Protein AF-K1X5S0-F1 (afdb_monomer_lite)

Radius of gyration: 28.32 Å; chains: 1; bounding box: 62×40×97 Å

Organism: NCBI:txid1234023

Secondary structure (DSSP, 8-state):
-----PPPHHHHHHHHHHHHHHHHHHHHHHHHHHHHHHHHHHHHHHHHHHHHHHHHHHHHHTTEEE-HHHHHTTSTTHHHHTTTEESEEEEEETTEEEEEEEES-TT-TT--EETTTEESS-EEEEEETTEEEE-S-TTT-EEEEEEEEEE----HHHHHHTTTTS-SS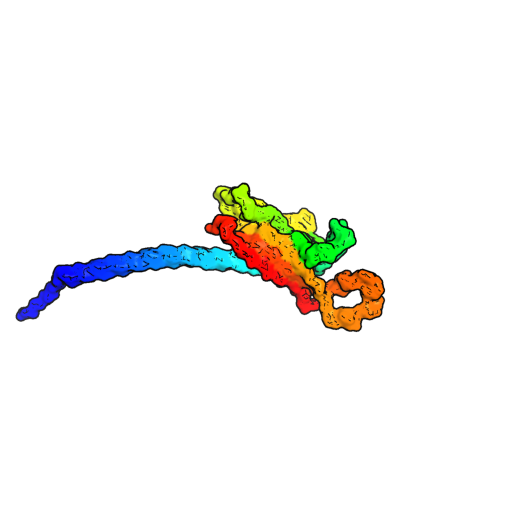-TTTT-S--EEEEEEEEE-TTS-TT-EEEEEEEE----

pLDDT: mean 76.46, std 15.84, range [42.94, 95.81]

Sequence (207 aa):
MKTKKGFTLLELLIVMAILGILFVLLLRTYNWIATMVFRVQQEKEVSQEILQISQLIQNYSDRNTIDYPKYFEQSSGGLVDTQWITEVLYLSGQDGQISFFSSGNCEDPALEYTLTGAWSGCSLYMITNDRTIELINPKKIAISDVLFKIIPFASQQQYLTSDTLCATGDYLHCINSPGFRMIFKAYSPNYWTQWATHVSIPFQQFF

InterPro domains:
  IPR012902 Prokaryotic N-terminal methylation site [PF07963] (1-26)
  IPR012902 Prokaryotic N-terminal methylation site [PS00409] (5-25)
  IPR012902 Prokaryotic N-terminal methylation site [TIGR02532] (4-27)
  IPR045584 Pilin-like [SSF54523] (7-122)

Structure (mmCIF, N/CA/C/O backbone):
data_AF-K1X5S0-F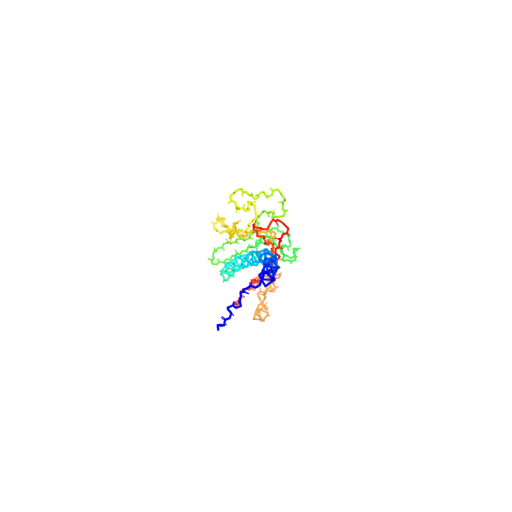1
#
_entry.id   AF-K1X5S0-F1
#
loop_
_atom_site.group_PDB
_atom_site.id
_atom_site.type_symbol
_atom_site.label_atom_id
_atom_site.label_alt_id
_atom_site.label_comp_id
_atom_site.label_asym_id
_atom_site.label_entity_id
_atom_site.label_seq_id
_atom_site.pdbx_PDB_ins_code
_atom_site.Cartn_x
_atom_site.Cartn_y
_atom_site.Cartn_z
_atom_site.occupancy
_atom_site.B_iso_or_equiv
_atom_site.auth_seq_id
_atom_site.auth_comp_id
_atom_site.auth_asym_id
_atom_site.auth_atom_id
_atom_site.pdbx_PDB_model_num
ATOM 1 N N . MET A 1 1 ? -29.074 -23.990 74.038 1.00 43.84 1 MET A N 1
ATOM 2 C CA . MET A 1 1 ? -29.659 -23.492 72.771 1.00 43.84 1 MET A CA 1
ATOM 3 C C . MET A 1 1 ? -28.679 -22.501 72.153 1.00 43.84 1 MET A C 1
ATOM 5 O O . MET A 1 1 ? -28.474 -21.443 72.730 1.00 43.84 1 MET A O 1
ATOM 9 N N . LYS A 1 2 ? -27.987 -22.857 71.060 1.00 50.09 2 LYS A N 1
ATOM 10 C CA . LYS A 1 2 ? -27.109 -21.914 70.342 1.00 50.09 2 LYS A CA 1
ATOM 11 C C . LYS A 1 2 ? -28.003 -20.944 69.568 1.00 50.09 2 LYS A C 1
ATOM 13 O O . LYS A 1 2 ? -28.713 -21.371 68.661 1.00 50.09 2 LYS A O 1
ATOM 18 N N . THR A 1 3 ? -28.000 -19.671 69.943 1.00 56.09 3 THR A N 1
ATOM 19 C CA . THR A 1 3 ? -28.650 -18.608 69.176 1.00 56.09 3 THR A CA 1
ATOM 20 C C . THR A 1 3 ? -28.010 -18.560 67.791 1.00 56.09 3 THR A C 1
ATOM 22 O O . THR A 1 3 ? -26.809 -18.324 67.657 1.00 56.09 3 THR A O 1
ATOM 25 N N . LYS A 1 4 ? -28.793 -18.846 66.742 1.00 62.12 4 LYS A N 1
ATOM 26 C CA . LYS A 1 4 ? -28.376 -18.562 65.365 1.00 62.12 4 LYS A CA 1
ATOM 27 C C . LYS A 1 4 ? -28.164 -17.052 65.300 1.00 62.12 4 LYS A C 1
ATOM 29 O O . LYS A 1 4 ? -29.127 -16.306 65.448 1.00 62.12 4 LYS A O 1
ATOM 34 N N . LYS A 1 5 ? -26.909 -16.608 65.175 1.00 65.62 5 LYS A N 1
ATOM 35 C CA . LYS A 1 5 ? -26.582 -15.195 64.960 1.00 65.62 5 LYS A CA 1
ATOM 36 C C . LYS A 1 5 ? -27.278 -14.773 63.666 1.00 65.62 5 LYS A C 1
ATOM 38 O O . LYS A 1 5 ? -26.892 -15.221 62.592 1.00 65.62 5 LYS A O 1
ATOM 43 N N . GLY A 1 6 ? -28.370 -14.025 63.797 1.00 68.56 6 GLY A N 1
ATOM 44 C CA . GLY A 1 6 ? -29.076 -13.444 62.663 1.00 68.56 6 GLY A CA 1
ATOM 45 C C . GLY A 1 6 ? -28.201 -12.379 62.017 1.00 68.56 6 GLY A C 1
ATOM 46 O O . GLY A 1 6 ? -27.502 -11.653 62.725 1.00 68.56 6 GLY A O 1
ATOM 47 N N . PHE A 1 7 ? -28.229 -12.322 60.688 1.00 69.31 7 PHE A N 1
ATOM 48 C CA . PHE A 1 7 ? -27.542 -11.303 59.899 1.00 69.31 7 PHE A CA 1
ATOM 49 C C . PHE A 1 7 ? -27.916 -9.911 60.417 1.00 69.31 7 PHE A C 1
ATOM 51 O O . PHE A 1 7 ? -29.101 -9.614 60.594 1.00 69.31 7 PHE A O 1
ATOM 58 N N . THR A 1 8 ? -26.921 -9.067 60.690 1.00 86.25 8 THR A N 1
ATOM 59 C CA . THR A 1 8 ? -27.196 -7.710 61.179 1.00 86.25 8 THR A CA 1
ATOM 60 C C . THR A 1 8 ? -27.512 -6.780 60.011 1.00 86.25 8 THR A C 1
ATOM 62 O O . THR A 1 8 ? -26.923 -6.882 58.938 1.00 86.25 8 THR A O 1
ATOM 65 N N . LEU A 1 9 ? -28.444 -5.844 60.211 1.00 84.06 9 LEU A N 1
ATOM 66 C CA . LEU A 1 9 ? -28.842 -4.871 59.184 1.00 84.06 9 LEU A CA 1
ATOM 67 C C . LEU A 1 9 ? -27.648 -4.033 58.688 1.00 84.06 9 LEU A C 1
ATOM 69 O O . LEU A 1 9 ? -27.567 -3.699 57.510 1.00 84.06 9 LEU A O 1
ATOM 73 N N . LEU A 1 10 ? -26.687 -3.767 59.578 1.00 89.62 10 LEU A N 1
ATOM 74 C CA . LEU A 1 10 ? -25.423 -3.102 59.261 1.00 89.62 10 LEU A CA 1
ATOM 75 C C . LEU A 1 10 ? -24.584 -3.889 58.241 1.00 89.62 10 LEU A C 1
ATOM 77 O O . LEU A 1 10 ? -24.037 -3.309 57.310 1.00 89.62 10 LEU A O 1
ATOM 81 N N . GLU A 1 11 ? -24.500 -5.208 58.401 1.00 86.94 11 GLU A N 1
ATOM 82 C CA . GLU A 1 11 ? -23.723 -6.094 57.532 1.00 86.94 11 GLU A CA 1
ATOM 83 C C . GLU A 1 11 ? -24.297 -6.113 56.109 1.00 86.94 11 GLU A C 1
ATOM 85 O O . GLU A 1 11 ? -23.556 -6.017 55.132 1.00 86.94 11 GLU A O 1
ATOM 90 N N . LEU A 1 12 ? -25.629 -6.110 55.984 1.00 89.38 12 LEU A N 1
ATOM 91 C CA . LEU A 1 12 ? -26.311 -6.025 54.691 1.00 89.38 12 LEU A CA 1
ATOM 92 C C . LEU A 1 12 ? -26.109 -4.655 54.015 1.00 89.38 12 LEU A C 1
ATOM 94 O O . LEU A 1 12 ? -25.927 -4.588 52.798 1.00 89.38 12 LEU A O 1
ATOM 98 N N . LEU A 1 13 ? -26.072 -3.570 54.796 1.00 91.81 13 LEU A N 1
ATOM 99 C CA . LEU A 1 13 ? -25.809 -2.219 54.292 1.00 91.81 13 LEU A CA 1
ATOM 100 C C . LEU A 1 13 ? -24.382 -2.090 53.737 1.00 91.81 13 LEU A C 1
ATOM 102 O O . LEU A 1 13 ? -24.197 -1.546 52.648 1.00 91.81 13 LEU A O 1
ATOM 106 N N . ILE A 1 14 ? -23.386 -2.640 54.438 1.00 93.50 14 ILE A N 1
ATOM 107 C CA . ILE A 1 14 ? -21.987 -2.640 53.984 1.00 93.50 14 ILE A CA 1
ATOM 108 C C . ILE A 1 14 ? -21.844 -3.415 52.668 1.00 93.50 14 ILE A C 1
ATOM 110 O O . ILE A 1 14 ? -21.200 -2.926 51.740 1.00 93.50 14 ILE A O 1
ATOM 114 N N . VAL A 1 15 ? -22.480 -4.584 52.546 1.00 95.12 15 VAL A N 1
ATOM 115 C CA . VAL A 1 15 ? -22.441 -5.381 51.307 1.00 95.12 15 VAL A CA 1
ATOM 116 C C . VAL A 1 15 ? -23.046 -4.610 50.130 1.00 95.12 15 VAL A C 1
ATOM 118 O O . VAL A 1 15 ? -22.439 -4.563 49.060 1.00 95.12 15 VAL A O 1
ATOM 121 N N . MET A 1 16 ? -24.194 -3.954 50.322 1.00 93.38 16 MET A N 1
ATOM 122 C CA . MET A 1 16 ? -24.821 -3.141 49.271 1.00 93.38 16 MET A CA 1
ATOM 123 C C . MET A 1 16 ? -23.951 -1.945 48.863 1.00 93.38 16 MET A C 1
ATOM 125 O O . MET A 1 16 ? -23.836 -1.651 47.673 1.00 93.38 16 MET A O 1
ATOM 129 N N . ALA A 1 17 ? -23.295 -1.287 49.824 1.00 94.56 17 ALA A N 1
ATOM 130 C CA . ALA A 1 17 ? -22.375 -0.188 49.544 1.00 94.56 17 ALA A CA 1
ATOM 131 C C . ALA A 1 17 ? -21.153 -0.655 48.731 1.00 94.56 17 ALA A C 1
ATOM 133 O O . ALA A 1 17 ? -20.801 -0.022 47.735 1.00 94.56 17 ALA A O 1
ATOM 134 N N . ILE A 1 18 ? -20.547 -1.791 49.102 1.00 95.81 18 ILE A N 1
ATOM 135 C 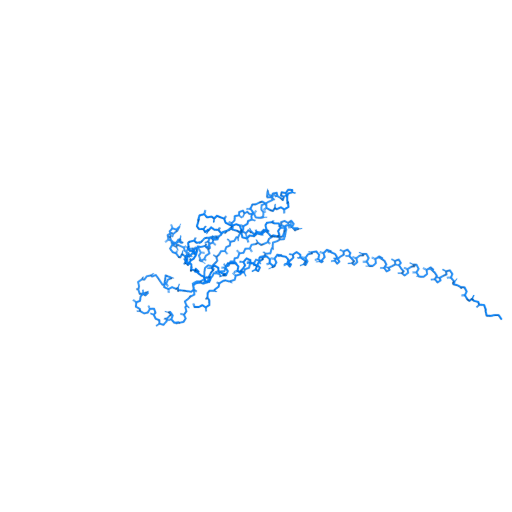CA . ILE A 1 18 ? -19.419 -2.380 48.360 1.00 95.81 18 ILE A CA 1
ATOM 136 C C . ILE A 1 18 ? -19.850 -2.753 46.937 1.00 95.81 18 ILE A C 1
ATOM 138 O O . ILE A 1 18 ? -19.154 -2.400 45.985 1.00 95.81 18 ILE A O 1
ATOM 142 N N . LEU A 1 19 ? -21.005 -3.408 46.771 1.00 95.56 19 LEU A N 1
ATOM 143 C CA . LEU A 1 19 ? -21.525 -3.785 45.452 1.00 95.56 19 LEU A CA 1
ATOM 144 C C . LEU A 1 19 ? -21.803 -2.566 44.566 1.00 95.56 19 LEU A C 1
ATOM 146 O O . LEU A 1 19 ? -21.460 -2.589 43.386 1.00 95.56 19 LEU A O 1
ATOM 150 N N . GLY A 1 20 ? -22.367 -1.491 45.123 1.00 95.50 20 GLY A N 1
ATOM 151 C CA . GLY A 1 20 ? -22.619 -0.253 44.383 1.00 95.50 20 GLY A CA 1
ATOM 152 C C . GLY A 1 20 ? -21.332 0.403 43.877 1.00 95.50 20 GLY A C 1
ATOM 153 O O . GLY A 1 20 ? -21.240 0.761 42.702 1.00 95.50 20 GLY A O 1
ATOM 154 N N . ILE A 1 21 ? -20.308 0.496 44.734 1.00 95.31 21 ILE A N 1
ATOM 155 C CA . ILE A 1 21 ? -18.993 1.030 44.346 1.00 95.31 21 ILE A CA 1
ATOM 156 C C . ILE A 1 21 ? -18.362 0.151 43.260 1.00 95.31 21 ILE A C 1
ATOM 158 O O . ILE A 1 21 ? -17.892 0.668 42.244 1.00 95.31 21 ILE A O 1
ATOM 162 N N . LEU A 1 22 ? -18.392 -1.174 43.437 1.00 94.44 22 LEU A N 1
ATOM 163 C CA . LEU A 1 22 ? -17.827 -2.117 42.472 1.00 94.44 22 LEU A CA 1
ATOM 164 C C . LEU A 1 22 ? -18.524 -2.009 41.106 1.00 94.44 22 LEU A C 1
ATOM 166 O O . LEU A 1 22 ? -17.860 -1.989 40.072 1.00 94.44 22 LEU A O 1
ATOM 170 N N . PHE A 1 23 ? -19.852 -1.881 41.097 1.00 94.88 23 PHE A N 1
ATOM 171 C CA . PHE A 1 23 ? -20.647 -1.766 39.877 1.00 94.88 23 PHE A CA 1
ATOM 172 C C . PHE A 1 23 ? -20.307 -0.504 39.074 1.00 94.88 23 PHE A C 1
ATOM 174 O O . PHE A 1 23 ? -20.094 -0.580 37.863 1.00 94.88 23 PHE A O 1
ATOM 181 N N . VAL A 1 24 ? -20.178 0.648 39.743 1.00 93.94 24 VAL A N 1
ATOM 182 C CA . VAL A 1 24 ? -19.793 1.912 39.089 1.00 93.94 24 VAL A CA 1
ATOM 183 C C . VAL A 1 24 ? -18.391 1.815 38.476 1.00 93.94 24 VAL A C 1
ATOM 185 O O . VAL A 1 24 ? -18.176 2.263 37.346 1.00 93.94 24 VAL A O 1
ATOM 188 N N . LEU A 1 25 ? -17.441 1.197 39.186 1.00 90.44 25 LEU A N 1
ATOM 189 C CA . LEU A 1 25 ? -16.078 0.991 38.684 1.00 90.44 25 LEU A CA 1
ATOM 190 C C . LEU A 1 25 ? -16.043 0.057 37.464 1.00 90.44 25 LEU A C 1
ATOM 192 O O . LEU A 1 25 ? -15.340 0.345 36.489 1.00 90.44 25 LEU A O 1
ATOM 196 N N . LEU A 1 26 ? -16.819 -1.029 37.492 1.00 90.06 26 LEU A N 1
ATOM 197 C CA . LEU A 1 26 ? -16.898 -1.988 36.390 1.00 90.06 26 LEU A CA 1
ATOM 198 C C . LEU A 1 26 ? -17.550 -1.381 35.146 1.00 90.06 26 LEU A C 1
ATOM 200 O O . LEU A 1 26 ? -17.000 -1.530 34.057 1.00 90.06 26 LEU A O 1
ATOM 204 N N . LEU A 1 27 ? -18.657 -0.643 35.288 1.00 88.62 27 LEU A N 1
ATOM 205 C CA . LEU A 1 27 ? -19.310 0.025 34.154 1.00 88.62 27 LEU A CA 1
ATOM 206 C C . LEU A 1 27 ? -18.386 1.033 33.468 1.00 88.62 27 LEU A C 1
ATOM 208 O O . LEU A 1 27 ? -18.288 1.059 32.240 1.00 88.62 27 LEU A O 1
ATOM 212 N N . ARG A 1 28 ? -17.673 1.847 34.256 1.00 85.38 28 ARG A N 1
ATOM 213 C CA . ARG A 1 28 ? -16.728 2.830 33.714 1.00 85.38 28 ARG A CA 1
ATOM 214 C C . ARG A 1 28 ? -15.593 2.152 32.948 1.00 85.38 28 ARG A C 1
ATOM 216 O O . ARG A 1 28 ? -15.255 2.583 31.847 1.00 85.38 28 ARG A O 1
ATOM 223 N N . THR A 1 29 ? -15.035 1.090 33.520 1.00 84.19 29 THR A N 1
ATOM 224 C CA . THR A 1 29 ? -13.952 0.318 32.900 1.00 84.19 29 THR A CA 1
ATOM 225 C C . THR A 1 29 ? -14.426 -0.393 31.630 1.00 84.19 29 THR A C 1
ATOM 227 O O . THR A 1 29 ? -13.739 -0.340 30.615 1.00 84.19 29 THR A O 1
ATOM 230 N N . TYR A 1 30 ? -15.621 -0.990 31.642 1.00 82.62 30 TYR A N 1
ATOM 231 C CA . TYR A 1 30 ? -16.201 -1.674 30.485 1.00 82.62 30 TYR A CA 1
ATOM 232 C C . TYR A 1 30 ? -16.394 -0.733 29.294 1.00 82.62 30 TYR A C 1
ATOM 234 O O . TYR A 1 30 ? -15.939 -1.042 28.195 1.00 82.62 30 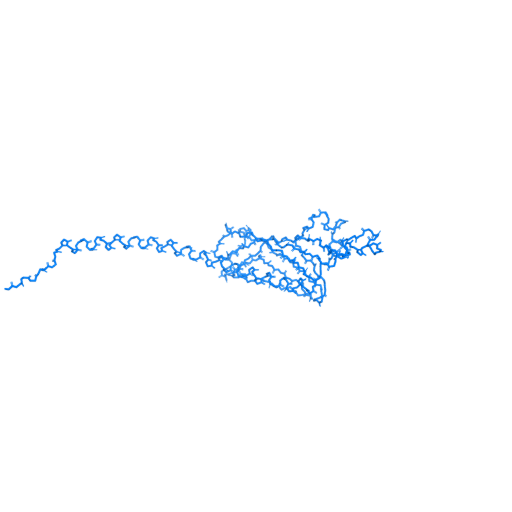TYR A O 1
ATOM 242 N N . ASN A 1 31 ? -16.998 0.439 29.517 1.00 79.38 31 ASN A N 1
ATOM 243 C CA . ASN A 1 31 ? -17.218 1.416 28.449 1.00 79.38 31 ASN A CA 1
ATOM 244 C C . ASN A 1 31 ? -15.895 1.875 27.819 1.00 79.38 31 ASN A C 1
ATOM 246 O O . ASN A 1 31 ? -15.798 2.012 26.602 1.00 79.38 31 ASN A O 1
ATOM 250 N N . TRP A 1 32 ? -14.856 2.060 28.635 1.00 74.56 32 TRP A N 1
ATOM 251 C CA . TRP A 1 32 ? -13.532 2.428 28.142 1.00 74.56 32 TRP A CA 1
ATOM 252 C C . TRP A 1 32 ? -12.870 1.293 27.343 1.00 74.56 32 TRP A C 1
ATOM 254 O O . TRP A 1 32 ? -12.430 1.515 26.214 1.00 74.56 32 TRP A O 1
ATOM 264 N N . ILE A 1 33 ? -12.874 0.060 27.865 1.00 74.94 33 ILE A N 1
ATOM 265 C CA . ILE A 1 33 ? -12.319 -1.113 27.170 1.00 74.94 33 ILE A CA 1
ATOM 266 C C . ILE A 1 33 ? -13.044 -1.360 25.845 1.00 74.94 33 ILE A C 1
ATOM 268 O O . ILE A 1 33 ? -12.385 -1.610 24.841 1.00 74.94 33 ILE A O 1
ATOM 272 N N . ALA A 1 34 ? -14.373 -1.245 25.806 1.00 76.38 34 ALA A N 1
ATOM 273 C CA . ALA A 1 34 ? -15.155 -1.474 24.593 1.00 76.38 34 ALA A CA 1
ATOM 274 C C . ALA A 1 34 ? -14.709 -0.562 23.436 1.00 76.38 34 ALA A C 1
ATOM 276 O O . ALA A 1 34 ? -14.509 -1.035 22.316 1.00 76.38 34 ALA A O 1
ATOM 277 N N . THR A 1 35 ? -14.466 0.724 23.715 1.00 74.75 35 THR A N 1
ATOM 278 C CA . THR A 1 35 ? -13.966 1.666 22.697 1.00 74.75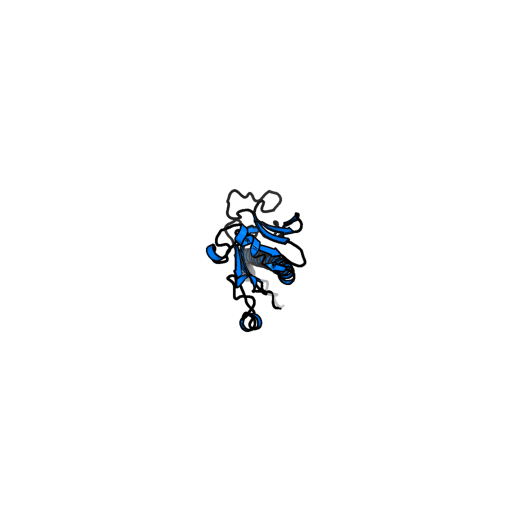 35 THR A CA 1
ATOM 279 C C . THR A 1 35 ? -12.555 1.325 22.215 1.00 74.75 35 THR A C 1
ATOM 281 O O . THR A 1 35 ? -12.275 1.411 21.020 1.00 74.75 35 THR A O 1
ATOM 284 N N . MET A 1 36 ? -11.671 0.880 23.115 1.00 76.00 36 MET A N 1
ATOM 285 C CA . MET A 1 36 ? -10.318 0.459 22.743 1.00 76.00 36 MET A CA 1
ATOM 286 C C . MET A 1 36 ? -10.309 -0.829 21.928 1.00 76.00 36 MET A C 1
ATOM 288 O O . MET A 1 36 ? -9.585 -0.916 20.942 1.00 76.00 36 MET A O 1
ATOM 292 N N . VAL A 1 37 ? -11.111 -1.819 22.320 1.00 78.06 37 VAL A N 1
ATOM 293 C CA . VAL A 1 37 ? -11.203 -3.105 21.619 1.00 78.06 37 VAL A CA 1
ATOM 294 C C . VAL A 1 37 ? -11.699 -2.896 20.195 1.00 78.06 37 VAL A C 1
ATOM 296 O O . VAL A 1 37 ? -11.113 -3.451 19.268 1.00 78.06 37 VAL A O 1
ATOM 299 N N . PHE A 1 38 ? -12.717 -2.052 20.008 1.00 77.62 38 PHE A N 1
ATOM 300 C CA . PHE A 1 38 ? -13.193 -1.700 18.673 1.00 77.62 38 PHE A CA 1
ATOM 301 C C . PHE A 1 38 ? -12.080 -1.072 17.822 1.00 77.62 38 PHE A C 1
ATOM 303 O O . PHE A 1 38 ? -11.862 -1.492 16.687 1.00 77.62 38 PHE A O 1
ATOM 310 N N . ARG A 1 39 ? -11.306 -0.142 18.394 1.00 75.81 39 ARG A N 1
ATOM 311 C CA . ARG A 1 39 ? -10.186 0.503 17.696 1.00 75.81 39 ARG A CA 1
ATOM 312 C C . ARG A 1 39 ? -9.094 -0.473 17.282 1.00 75.81 39 ARG A C 1
ATOM 314 O O . ARG A 1 39 ? -8.694 -0.493 16.124 1.00 75.81 39 ARG A O 1
ATOM 321 N N . VAL A 1 40 ? -8.641 -1.304 18.215 1.00 82.19 40 VAL A N 1
ATOM 322 C CA . VAL A 1 40 ? -7.593 -2.304 17.959 1.00 82.19 40 VAL A CA 1
ATOM 323 C C . VAL A 1 40 ? -8.049 -3.306 16.897 1.00 82.19 40 VAL A C 1
ATOM 325 O O . VAL A 1 40 ? -7.264 -3.711 16.041 1.00 82.19 40 VAL A O 1
ATOM 328 N N . GLN A 1 41 ? -9.326 -3.686 16.917 1.00 83.25 41 GLN A N 1
ATOM 329 C CA . GLN A 1 41 ? -9.889 -4.570 15.904 1.00 83.25 41 GLN A CA 1
ATOM 330 C C . GLN A 1 41 ? -9.881 -3.922 14.510 1.00 83.25 41 GLN A C 1
ATOM 332 O O . GLN A 1 41 ? -9.550 -4.592 13.535 1.00 83.25 41 GLN A O 1
ATOM 337 N N . GLN A 1 42 ? -10.176 -2.625 14.409 1.00 79.81 42 GLN A N 1
ATOM 338 C CA . GLN A 1 42 ? -10.122 -1.898 13.137 1.00 79.81 42 GLN A CA 1
ATOM 339 C C . GLN A 1 42 ? -8.690 -1.737 12.608 1.00 79.81 42 GLN A C 1
ATOM 341 O O . GLN A 1 42 ? -8.446 -1.985 11.430 1.00 79.81 42 GLN A O 1
ATOM 346 N N . GLU A 1 43 ? -7.719 -1.413 13.466 1.00 82.44 43 GLU A N 1
ATOM 347 C CA . GLU A 1 43 ? -6.298 -1.371 13.078 1.00 82.44 43 GLU A CA 1
ATOM 348 C C . GLU A 1 43 ? -5.806 -2.736 12.569 1.00 82.44 43 GLU A C 1
ATOM 350 O O . GLU A 1 43 ? -5.033 -2.818 11.608 1.00 82.44 43 GLU A O 1
ATOM 355 N N . LYS A 1 44 ? -6.297 -3.825 13.175 1.00 86.69 44 LYS A N 1
ATOM 356 C CA . LYS A 1 44 ? -6.014 -5.191 12.728 1.00 86.69 44 LYS A CA 1
ATOM 357 C C . LYS A 1 44 ? -6.603 -5.474 11.348 1.00 86.69 44 LYS A C 1
ATOM 359 O O . LYS A 1 44 ? -5.905 -6.048 10.517 1.00 86.69 44 LYS A O 1
ATOM 364 N N . GLU A 1 45 ? -7.851 -5.087 11.099 1.00 85.44 45 GLU A N 1
ATOM 365 C CA . GLU A 1 45 ? -8.495 -5.258 9.790 1.00 85.44 45 GLU A CA 1
ATOM 366 C C . GLU A 1 45 ? -7.754 -4.476 8.699 1.00 85.44 45 GLU A C 1
ATOM 368 O O . GLU A 1 45 ? -7.394 -5.059 7.679 1.00 85.44 45 GLU A O 1
ATOM 373 N N . VAL A 1 46 ? -7.413 -3.207 8.951 1.00 85.56 46 VAL A N 1
ATOM 374 C CA . VAL A 1 46 ? -6.611 -2.384 8.027 1.00 85.56 46 VAL A CA 1
ATOM 375 C C . VAL A 1 46 ? -5.255 -3.038 7.744 1.00 85.56 46 VAL A C 1
ATOM 377 O O . VAL A 1 46 ? -4.865 -3.180 6.587 1.00 85.56 46 VAL A O 1
ATOM 380 N N . SER A 1 47 ? -4.559 -3.516 8.779 1.00 88.25 47 SER A N 1
ATOM 381 C CA . SER A 1 47 ? -3.266 -4.199 8.624 1.00 88.25 47 SER A CA 1
ATOM 382 C C . SER A 1 47 ? -3.371 -5.496 7.810 1.00 88.25 47 SER A C 1
ATOM 384 O O . SER A 1 47 ? -2.469 -5.814 7.036 1.00 88.25 47 SER A O 1
ATOM 386 N N . GLN A 1 48 ? -4.466 -6.249 7.965 1.00 90.62 48 GLN A N 1
ATOM 387 C CA . GLN A 1 48 ? -4.718 -7.471 7.196 1.00 90.62 48 GLN A CA 1
ATOM 388 C C . GLN A 1 48 ? -4.967 -7.179 5.714 1.00 90.62 48 GLN A C 1
ATOM 390 O O . GLN A 1 48 ? -4.427 -7.889 4.867 1.00 90.62 48 GLN A O 1
ATOM 395 N N . GLU A 1 49 ? -5.745 -6.145 5.393 1.00 89.25 49 GLU A N 1
ATOM 396 C CA . GLU A 1 49 ? -5.987 -5.739 4.003 1.00 89.25 49 GLU A CA 1
ATOM 397 C C . GLU A 1 49 ? -4.699 -5.197 3.357 1.00 89.25 49 GLU A C 1
ATOM 399 O O . GLU A 1 49 ? -4.353 -5.594 2.247 1.00 89.25 49 GLU A O 1
ATOM 404 N N . ILE A 1 50 ? -3.913 -4.389 4.081 1.00 89.94 50 ILE A N 1
ATOM 405 C CA . ILE A 1 50 ? -2.596 -3.915 3.619 1.00 89.94 50 ILE A CA 1
ATOM 406 C C . ILE A 1 50 ? -1.656 -5.087 3.305 1.00 89.94 50 ILE A C 1
ATOM 408 O O . ILE A 1 50 ? -0.946 -5.061 2.298 1.00 89.94 50 ILE A O 1
ATOM 412 N N . LEU A 1 51 ? -1.649 -6.125 4.144 1.00 91.31 51 LEU A N 1
ATOM 413 C CA . LEU A 1 51 ? -0.838 -7.317 3.905 1.00 91.31 51 LEU A CA 1
ATOM 414 C C . LEU A 1 51 ? -1.266 -8.051 2.627 1.00 91.31 51 LEU A C 1
ATOM 416 O O . LEU A 1 51 ? -0.404 -8.460 1.852 1.00 91.31 51 LEU A O 1
ATOM 420 N N . GLN A 1 52 ? -2.572 -8.198 2.391 1.00 91.50 52 GLN A N 1
ATOM 421 C CA . GLN A 1 52 ? -3.087 -8.828 1.170 1.00 91.50 52 GLN A CA 1
ATOM 422 C C . GLN A 1 52 ? -2.694 -8.035 -0.081 1.00 91.50 52 GLN A C 1
ATOM 424 O O . GLN A 1 52 ? -2.219 -8.623 -1.052 1.00 91.50 52 GLN A O 1
ATOM 429 N N . ILE A 1 53 ? -2.821 -6.705 -0.037 1.00 90.88 53 ILE A N 1
ATOM 430 C CA . ILE A 1 53 ? -2.400 -5.812 -1.128 1.00 90.88 53 ILE A CA 1
ATOM 431 C C . ILE A 1 53 ? -0.899 -5.955 -1.383 1.00 90.88 53 ILE A C 1
ATOM 433 O O . ILE A 1 53 ? -0.482 -6.093 -2.529 1.00 90.88 53 ILE A O 1
ATOM 437 N N . SER A 1 54 ? -0.091 -5.977 -0.321 1.00 91.12 54 SER A N 1
ATOM 438 C CA . SER A 1 54 ? 1.355 -6.174 -0.427 1.00 91.12 54 SER A CA 1
ATOM 439 C C . SER A 1 54 ? 1.694 -7.498 -1.115 1.00 91.12 54 SER A C 1
ATOM 441 O O . SER A 1 54 ? 2.458 -7.522 -2.072 1.00 91.12 54 SER A O 1
ATOM 443 N N . GLN A 1 55 ? 1.066 -8.603 -0.713 1.00 90.94 55 GLN A N 1
ATOM 444 C CA . GLN A 1 55 ? 1.287 -9.903 -1.354 1.00 90.94 55 GLN A CA 1
ATOM 445 C C . GLN A 1 55 ? 0.864 -9.905 -2.826 1.00 90.94 55 GLN A C 1
ATOM 447 O O . GLN A 1 55 ? 1.567 -10.457 -3.669 1.00 90.94 55 GLN A O 1
ATOM 452 N N . LEU A 1 56 ? -0.266 -9.271 -3.150 1.00 90.81 56 LEU A N 1
ATOM 453 C CA . LEU A 1 56 ? -0.741 -9.161 -4.524 1.00 90.81 56 LEU A CA 1
ATOM 454 C C . LEU A 1 56 ? 0.237 -8.360 -5.393 1.00 90.81 56 LEU A C 1
ATOM 456 O O . LEU A 1 56 ? 0.629 -8.835 -6.457 1.00 90.81 56 LEU A O 1
ATOM 460 N N . ILE A 1 57 ? 0.671 -7.187 -4.929 1.00 90.50 57 ILE A N 1
ATOM 461 C CA . ILE A 1 57 ? 1.639 -6.348 -5.645 1.00 90.50 57 ILE A CA 1
ATOM 462 C C . ILE A 1 57 ? 2.992 -7.059 -5.756 1.00 90.50 57 ILE A C 1
ATOM 464 O O . ILE A 1 57 ? 3.584 -7.040 -6.832 1.00 90.50 57 ILE A O 1
ATOM 468 N N . GLN A 1 58 ? 3.454 -7.741 -4.704 1.00 89.19 58 GLN A N 1
ATOM 469 C CA . GLN A 1 58 ? 4.688 -8.529 -4.742 1.00 89.19 58 GLN A CA 1
ATOM 470 C C . GLN A 1 58 ? 4.604 -9.636 -5.801 1.00 89.19 58 GLN A C 1
ATOM 472 O O . GLN A 1 58 ? 5.504 -9.748 -6.621 1.00 89.19 58 GLN A O 1
ATOM 477 N N . ASN A 1 59 ? 3.495 -10.381 -5.876 1.00 89.00 59 ASN A N 1
ATOM 478 C CA . ASN A 1 59 ? 3.312 -11.434 -6.884 1.00 89.00 59 ASN A CA 1
ATOM 479 C C . ASN A 1 59 ? 3.375 -10.908 -8.330 1.00 89.00 59 ASN A C 1
ATOM 481 O O . ASN A 1 59 ? 3.801 -11.631 -9.236 1.00 89.00 59 ASN A O 1
ATOM 485 N N . TYR A 1 60 ? 2.916 -9.677 -8.576 1.00 88.31 60 TYR A N 1
ATOM 486 C CA . TYR A 1 60 ? 3.092 -9.021 -9.874 1.00 88.31 60 TYR A CA 1
ATOM 487 C C . TYR A 1 60 ? 4.518 -8.507 -10.053 1.00 88.31 60 TYR A C 1
ATOM 489 O O . TYR A 1 60 ? 5.097 -8.692 -11.121 1.00 88.31 60 TYR A O 1
ATOM 497 N N . SER A 1 61 ? 5.109 -7.924 -9.014 1.00 86.31 61 SER A N 1
ATOM 498 C CA . SER A 1 61 ? 6.494 -7.459 -9.032 1.00 86.31 61 SER A CA 1
ATOM 499 C C . SER A 1 61 ? 7.500 -8.595 -9.211 1.00 86.31 61 SER A C 1
ATOM 501 O O . SER A 1 61 ? 8.575 -8.334 -9.720 1.00 86.31 61 SER A O 1
ATOM 503 N N . ASP A 1 62 ? 7.194 -9.835 -8.834 1.00 85.38 62 ASP A N 1
ATOM 504 C CA . ASP A 1 62 ? 8.097 -10.982 -9.010 1.00 85.38 62 ASP A CA 1
ATOM 505 C C . ASP A 1 62 ? 8.121 -11.503 -10.456 1.00 85.38 62 ASP A C 1
ATOM 507 O O . ASP A 1 62 ? 9.066 -12.175 -10.865 1.00 85.38 62 ASP A O 1
ATOM 511 N N . ARG A 1 63 ? 7.079 -11.205 -11.242 1.00 84.56 63 ARG A N 1
ATOM 512 C CA . ARG A 1 63 ? 6.895 -11.709 -12.618 1.00 84.56 63 ARG A CA 1
ATOM 513 C C . ARG A 1 63 ? 7.042 -10.632 -13.692 1.00 84.56 63 ARG A C 1
ATOM 515 O O . ARG A 1 63 ? 7.069 -10.945 -14.885 1.00 84.56 63 ARG A O 1
ATOM 522 N N . ASN A 1 64 ? 7.130 -9.372 -13.275 1.00 84.38 64 ASN A N 1
ATOM 523 C CA . ASN A 1 64 ? 7.197 -8.210 -14.150 1.00 84.38 64 ASN A CA 1
ATOM 524 C C . ASN A 1 64 ? 8.263 -7.233 -13.654 1.00 84.38 64 ASN A C 1
ATOM 526 O O . ASN A 1 64 ? 8.543 -7.155 -12.462 1.00 84.38 64 ASN A O 1
ATOM 530 N N . THR A 1 65 ? 8.838 -6.473 -14.574 1.00 83.81 65 THR A N 1
ATOM 531 C CA . THR A 1 65 ? 9.849 -5.444 -14.312 1.00 83.81 65 THR A CA 1
ATOM 532 C C . THR A 1 65 ? 9.253 -4.053 -14.495 1.00 83.81 65 THR A C 1
ATOM 534 O O . THR A 1 65 ? 8.211 -3.906 -15.129 1.00 83.81 65 THR A O 1
ATOM 537 N N . ILE A 1 66 ? 9.905 -3.019 -13.961 1.00 84.69 66 ILE A N 1
ATOM 538 C CA . ILE A 1 66 ? 9.489 -1.628 -14.190 1.00 84.69 66 ILE A CA 1
ATOM 539 C C . ILE A 1 66 ? 9.550 -1.302 -15.691 1.00 84.69 66 ILE A C 1
ATOM 541 O O . ILE A 1 66 ? 10.587 -1.487 -16.330 1.00 84.69 66 ILE A O 1
ATOM 545 N N . ASP A 1 67 ? 8.459 -0.768 -16.239 1.00 84.50 67 ASP A N 1
ATOM 546 C CA . ASP A 1 67 ? 8.378 -0.316 -17.632 1.00 84.50 67 ASP A CA 1
ATOM 547 C C . ASP A 1 67 ? 8.942 1.110 -17.758 1.00 84.50 67 ASP A C 1
ATOM 549 O O . ASP A 1 67 ? 8.211 2.098 -17.852 1.00 84.50 67 ASP A O 1
ATOM 553 N N . TYR A 1 68 ? 10.273 1.220 -17.683 1.00 79.69 68 TYR A N 1
ATOM 554 C CA . TYR A 1 68 ? 10.991 2.497 -17.746 1.00 79.69 68 TYR A CA 1
ATOM 555 C C . TYR A 1 68 ? 10.618 3.383 -18.949 1.00 79.69 68 TYR A C 1
ATOM 557 O O . TYR A 1 68 ? 10.387 4.574 -18.725 1.00 79.69 68 TYR A O 1
ATOM 565 N N . PRO A 1 69 ? 10.513 2.859 -20.189 1.00 79.44 69 PRO A N 1
ATOM 566 C CA . PRO A 1 69 ? 10.142 3.655 -21.360 1.00 79.44 69 PRO A CA 1
ATOM 567 C C . PRO A 1 69 ? 8.873 4.498 -21.179 1.00 79.44 69 PRO A C 1
ATOM 569 O O . PRO A 1 69 ? 8.873 5.672 -21.550 1.00 79.44 69 PRO A O 1
ATOM 572 N N . LYS A 1 70 ? 7.830 3.967 -20.523 1.00 83.94 70 LYS A N 1
ATOM 573 C CA . LYS A 1 70 ? 6.568 4.704 -20.314 1.00 83.94 70 LYS A CA 1
ATOM 574 C C . LYS A 1 70 ? 6.719 5.986 -19.506 1.00 83.94 70 LYS A C 1
ATOM 576 O O . LYS A 1 70 ? 5.917 6.904 -19.662 1.00 83.94 70 LYS A O 1
ATOM 581 N N . TYR A 1 71 ? 7.737 6.073 -18.658 1.00 80.50 71 TYR A N 1
ATOM 582 C CA . TYR A 1 71 ? 7.989 7.281 -17.883 1.00 80.50 71 TYR A CA 1
ATOM 583 C C . TYR A 1 71 ? 8.685 8.373 -18.696 1.00 80.50 71 TYR A C 1
ATOM 585 O O . TYR A 1 71 ? 8.461 9.551 -18.438 1.00 80.50 71 TYR A O 1
ATOM 593 N N . PHE A 1 72 ? 9.491 8.001 -19.692 1.00 71.62 72 PHE A N 1
ATOM 594 C CA . PHE A 1 72 ? 10.165 8.952 -20.582 1.00 71.62 72 PHE A CA 1
ATOM 595 C C . PHE A 1 72 ? 9.255 9.449 -21.714 1.00 71.62 72 PHE A C 1
ATOM 597 O O . PHE A 1 72 ? 9.479 10.528 -22.255 1.00 71.62 72 PHE A O 1
ATOM 604 N N . GLU A 1 73 ? 8.192 8.711 -22.043 1.00 71.19 73 GLU A N 1
ATOM 605 C CA . GLU A 1 73 ? 7.148 9.175 -22.969 1.00 71.19 73 GLU A CA 1
ATOM 606 C C . GLU A 1 73 ? 6.309 10.329 -22.390 1.00 71.19 73 GLU A C 1
ATOM 608 O O . GLU A 1 73 ? 5.745 11.125 -23.141 1.00 71.19 73 GLU A O 1
ATOM 613 N N . GLN A 1 74 ? 6.216 10.428 -21.059 1.00 64.81 74 GLN A N 1
ATOM 614 C CA . GLN A 1 74 ? 5.340 11.384 -20.371 1.00 64.81 74 GLN A CA 1
ATOM 615 C C . GLN A 1 74 ? 6.028 12.711 -20.022 1.00 64.81 74 GLN A C 1
ATOM 617 O O . GLN A 1 74 ? 5.344 13.726 -19.874 1.00 64.81 74 GLN A O 1
ATOM 622 N N . SER A 1 75 ? 7.359 12.742 -19.912 1.00 64.81 75 SER A N 1
ATOM 623 C CA . SER A 1 75 ? 8.115 13.968 -19.636 1.00 64.81 75 SER A CA 1
ATOM 624 C C . SER A 1 75 ? 9.544 13.905 -20.181 1.00 64.81 75 SER A C 1
ATOM 626 O O . SER A 1 75 ? 10.190 12.860 -20.178 1.00 64.81 75 SER A O 1
ATOM 628 N N . SER A 1 76 ? 10.068 15.059 -20.608 1.00 61.91 76 SER A N 1
ATOM 629 C CA . SER A 1 76 ? 11.389 15.190 -21.239 1.00 61.91 76 SER A CA 1
ATOM 630 C C . SER A 1 76 ? 12.571 14.748 -20.358 1.00 61.91 76 SER A C 1
ATOM 632 O O . SER A 1 76 ? 13.633 14.459 -20.901 1.00 61.91 76 SER A O 1
ATOM 634 N N . GLY A 1 77 ? 12.407 14.693 -19.028 1.00 63.22 77 GLY A N 1
ATOM 635 C CA . GLY A 1 77 ? 13.385 14.135 -18.081 1.00 63.22 77 GLY A CA 1
ATOM 636 C C . GLY A 1 77 ? 12.872 12.939 -17.264 1.00 63.22 77 GLY A C 1
ATOM 637 O O . GLY A 1 77 ? 13.534 12.507 -16.316 1.00 63.22 77 GLY A O 1
ATOM 638 N N . GLY A 1 78 ? 11.720 12.367 -17.633 1.00 73.94 78 GLY A N 1
ATOM 639 C CA . GLY A 1 78 ? 11.167 11.133 -17.068 1.00 73.94 78 GLY A CA 1
ATOM 640 C C . GLY A 1 78 ? 11.106 11.098 -15.537 1.00 73.94 78 GLY A C 1
ATOM 641 O O . GLY A 1 78 ? 10.727 12.065 -14.876 1.00 73.94 78 GLY A O 1
ATOM 642 N N . LEU A 1 79 ? 11.519 9.961 -14.964 1.00 75.75 79 LEU A N 1
ATOM 643 C CA . LEU A 1 79 ? 11.602 9.750 -13.511 1.00 75.75 79 LEU A CA 1
ATOM 644 C C . LEU A 1 79 ? 12.679 10.606 -12.828 1.00 75.75 79 LEU A C 1
ATOM 646 O O . LEU A 1 79 ? 12.640 10.760 -11.609 1.00 75.75 79 LEU A O 1
ATOM 650 N N . VAL A 1 80 ? 13.659 11.142 -13.561 1.00 76.94 80 VAL A N 1
ATOM 651 C CA . VAL A 1 80 ? 14.756 11.915 -12.956 1.00 76.94 80 VAL A CA 1
ATOM 652 C C . VAL A 1 80 ? 14.235 13.257 -12.448 1.00 76.94 80 VAL A C 1
ATOM 654 O O . VAL A 1 80 ? 14.531 13.638 -11.312 1.00 76.94 80 VAL A O 1
ATOM 657 N N . ASP A 1 81 ? 13.390 13.917 -13.240 1.00 76.38 81 ASP A N 1
ATOM 658 C CA . ASP A 1 81 ? 12.784 15.206 -12.887 1.00 76.38 81 ASP A CA 1
ATOM 659 C C . ASP A 1 81 ? 11.878 15.104 -11.655 1.00 76.38 81 ASP A C 1
ATOM 661 O O . ASP A 1 81 ? 11.814 16.025 -10.840 1.00 76.38 81 ASP A O 1
ATOM 665 N N . THR A 1 82 ? 11.211 13.962 -11.474 1.00 80.50 82 THR A N 1
ATOM 666 C CA . THR A 1 82 ? 10.308 13.725 -10.340 1.00 80.50 82 THR A CA 1
ATOM 667 C C . THR A 1 82 ? 10.998 13.068 -9.146 1.00 80.50 82 THR A C 1
ATOM 669 O O . THR A 1 82 ? 10.332 12.571 -8.237 1.00 80.50 82 THR A O 1
ATOM 672 N N . GLN A 1 83 ? 12.336 13.039 -9.124 1.00 83.31 83 GLN A N 1
ATOM 673 C CA . GLN A 1 83 ? 13.119 12.380 -8.071 1.00 83.31 83 GLN A CA 1
ATOM 674 C C . GLN A 1 83 ? 12.707 10.916 -7.845 1.00 83.31 83 GLN A C 1
ATOM 676 O O . GLN A 1 83 ? 12.734 10.415 -6.715 1.00 83.31 83 GLN A O 1
ATOM 681 N N . TRP A 1 84 ? 12.356 10.227 -8.930 1.00 84.31 84 TRP A N 1
ATOM 682 C CA . TRP A 1 84 ? 11.907 8.839 -8.965 1.00 84.31 84 TRP A CA 1
ATOM 683 C C . TRP A 1 84 ? 10.544 8.594 -8.317 1.00 84.31 84 TRP A C 1
ATOM 685 O O . TRP A 1 84 ? 10.251 7.462 -7.940 1.00 84.31 84 TRP A O 1
ATOM 695 N N . ILE A 1 85 ? 9.714 9.628 -8.164 1.00 87.81 85 ILE A N 1
ATOM 696 C CA . ILE A 1 85 ? 8.377 9.536 -7.567 1.00 87.81 85 ILE A CA 1
ATOM 697 C C . ILE A 1 85 ? 7.316 9.690 -8.659 1.00 87.81 85 ILE A C 1
ATOM 699 O O . ILE A 1 85 ? 7.435 10.538 -9.540 1.00 87.81 85 ILE A O 1
ATOM 703 N N . THR A 1 86 ? 6.277 8.863 -8.612 1.00 90.50 86 THR A N 1
ATOM 704 C CA . THR A 1 86 ? 5.170 8.871 -9.575 1.00 90.50 86 THR A CA 1
ATOM 705 C C . THR A 1 86 ? 3.874 8.405 -8.915 1.00 90.50 86 THR A C 1
ATOM 707 O O . THR A 1 86 ? 3.905 7.644 -7.953 1.00 90.50 86 THR A O 1
ATOM 710 N N . GLU A 1 87 ? 2.730 8.837 -9.432 1.00 90.94 87 GLU A N 1
ATOM 711 C CA . GLU A 1 87 ? 1.399 8.388 -8.992 1.00 90.94 87 GLU A CA 1
ATOM 712 C C . GLU A 1 87 ? 0.974 7.073 -9.665 1.00 90.94 87 GLU A C 1
ATOM 714 O O . GLU A 1 87 ? 0.060 6.391 -9.198 1.00 90.94 87 GLU A O 1
ATOM 719 N N . VAL A 1 88 ? 1.658 6.692 -10.753 1.00 92.00 88 VAL A N 1
ATOM 720 C CA . VAL A 1 88 ? 1.358 5.480 -11.520 1.00 92.00 88 VAL A CA 1
ATOM 721 C C . VAL A 1 88 ? 2.590 4.589 -11.617 1.00 92.00 88 VAL A C 1
ATOM 723 O O . VAL A 1 88 ? 3.639 4.982 -12.138 1.00 92.00 88 VAL A O 1
ATOM 726 N N . LEU A 1 89 ? 2.456 3.355 -11.142 1.00 92.00 89 LEU A N 1
ATOM 727 C CA . LEU A 1 89 ? 3.454 2.309 -11.337 1.00 92.00 89 LEU A CA 1
ATOM 728 C C . LEU A 1 89 ? 3.167 1.579 -12.645 1.00 92.00 89 LEU A C 1
ATOM 730 O O . LEU A 1 89 ? 2.105 0.979 -12.757 1.00 92.00 89 LEU A O 1
ATOM 734 N N . TYR A 1 90 ? 4.101 1.579 -13.593 1.00 90.62 90 TYR A N 1
ATOM 735 C CA . TYR A 1 90 ? 4.024 0.794 -14.822 1.00 90.62 90 TYR A CA 1
ATOM 736 C C . TYR A 1 90 ? 4.961 -0.407 -14.717 1.00 90.62 90 TYR A C 1
ATOM 738 O O . TYR A 1 90 ? 6.163 -0.246 -14.493 1.00 90.62 90 TYR A O 1
ATOM 746 N N . LEU A 1 91 ? 4.404 -1.604 -14.888 1.00 89.44 91 LEU A N 1
ATOM 747 C CA . LEU A 1 91 ? 5.145 -2.856 -14.969 1.00 89.44 91 LEU A CA 1
ATOM 748 C C . LEU A 1 91 ? 4.938 -3.496 -16.345 1.00 89.44 91 LEU A C 1
ATOM 750 O O . LEU A 1 91 ? 3.847 -3.429 -16.917 1.00 89.44 91 LEU A O 1
ATOM 754 N N . SER A 1 92 ? 5.967 -4.165 -16.848 1.00 87.44 92 SER A N 1
ATOM 755 C CA . SER A 1 92 ? 5.912 -4.985 -18.054 1.00 87.44 92 SER A CA 1
ATOM 756 C C . SER A 1 92 ? 6.661 -6.299 -17.834 1.00 87.44 92 SER A C 1
ATOM 758 O O . SER A 1 92 ? 7.691 -6.343 -17.161 1.00 87.44 92 SER A O 1
ATOM 760 N N . GLY A 1 93 ? 6.128 -7.405 -18.349 1.00 84.38 93 GLY A N 1
ATOM 761 C CA . GLY A 1 93 ? 6.750 -8.715 -18.164 1.00 84.38 93 GLY A CA 1
ATOM 762 C C . GLY A 1 93 ? 5.858 -9.875 -18.577 1.00 84.38 93 GLY A C 1
ATOM 763 O O . GLY A 1 93 ? 5.175 -9.807 -19.600 1.00 84.38 93 GLY A O 1
ATOM 764 N N . GLN A 1 94 ? 5.881 -10.955 -17.791 1.00 83.12 94 GLN A N 1
ATOM 765 C CA . GLN A 1 94 ? 5.148 -12.188 -18.101 1.00 83.12 94 GLN A CA 1
ATOM 766 C C . GLN A 1 94 ? 3.628 -11.996 -18.129 1.00 83.12 94 GLN A C 1
ATOM 768 O O . GLN A 1 94 ? 2.942 -12.702 -18.867 1.00 83.12 94 GLN A O 1
ATOM 773 N N . ASP A 1 95 ? 3.103 -11.046 -17.353 1.00 81.00 95 ASP A N 1
ATOM 774 C CA . ASP A 1 95 ? 1.666 -10.771 -17.265 1.00 81.00 95 ASP A CA 1
ATOM 775 C C . ASP A 1 95 ? 1.208 -9.676 -18.259 1.00 81.00 95 ASP A C 1
ATOM 777 O O . ASP A 1 95 ? 0.056 -9.235 -18.225 1.00 81.00 95 ASP A O 1
ATOM 781 N N . GLY A 1 96 ? 2.094 -9.237 -19.162 1.00 86.88 96 GLY A N 1
ATOM 782 C CA . GLY A 1 96 ? 1.841 -8.145 -20.102 1.00 86.88 96 GLY A CA 1
ATOM 783 C C . GLY A 1 96 ? 2.111 -6.768 -19.493 1.00 86.88 96 GLY A C 1
ATOM 784 O O . GLY A 1 96 ? 2.948 -6.627 -18.604 1.00 86.88 96 GLY A O 1
ATOM 785 N N . GLN A 1 97 ? 1.435 -5.736 -20.006 1.00 90.19 97 GLN A N 1
ATOM 786 C CA . GLN A 1 97 ? 1.511 -4.383 -19.447 1.00 90.19 97 GLN A CA 1
ATOM 787 C C . GLN A 1 97 ? 0.516 -4.234 -18.298 1.00 90.19 97 GLN A C 1
ATOM 789 O O . GLN A 1 97 ? -0.685 -4.469 -18.469 1.00 90.19 97 GLN A O 1
ATOM 794 N N . ILE A 1 98 ? 1.023 -3.814 -17.144 1.00 92.31 98 ILE A N 1
ATOM 795 C CA . ILE A 1 98 ? 0.240 -3.581 -15.936 1.00 92.31 98 ILE A CA 1
ATOM 796 C C . ILE A 1 98 ? 0.493 -2.159 -15.455 1.00 92.31 98 ILE A C 1
ATOM 798 O O . ILE A 1 98 ? 1.629 -1.685 -15.477 1.00 92.31 98 ILE A O 1
ATOM 802 N N . SER A 1 99 ? -0.551 -1.484 -14.982 1.00 93.38 99 SER A N 1
ATOM 803 C CA . SER A 1 99 ? -0.383 -0.251 -14.221 1.00 93.38 99 SER A CA 1
ATOM 804 C C . SER A 1 99 ? -1.141 -0.270 -12.905 1.00 93.38 99 SER A C 1
ATOM 806 O O . SER A 1 99 ? -2.246 -0.800 -12.839 1.00 93.38 99 SER A O 1
ATOM 808 N N . PHE A 1 100 ? -0.557 0.321 -11.865 1.00 93.94 100 PHE A N 1
ATOM 809 C CA . PHE A 1 100 ? -1.209 0.542 -10.575 1.00 93.94 100 PHE A CA 1
ATOM 810 C C . PHE A 1 100 ? -1.327 2.034 -10.306 1.00 93.94 100 PHE A C 1
ATOM 812 O O . PHE A 1 100 ? -0.368 2.773 -10.526 1.00 93.94 100 PHE A O 1
ATOM 819 N N . PHE A 1 101 ? -2.480 2.467 -9.809 1.00 92.88 101 PHE A N 1
ATOM 820 C CA . PHE A 1 101 ? -2.745 3.864 -9.469 1.00 92.88 101 PHE A CA 1
ATOM 821 C C . PHE A 1 101 ? -3.870 3.947 -8.438 1.00 92.88 101 PHE A C 1
ATOM 823 O O . PHE A 1 101 ? -4.733 3.068 -8.374 1.00 92.88 101 PHE A O 1
ATOM 830 N N . SER A 1 102 ? -3.884 5.008 -7.634 1.00 90.69 102 SER A N 1
ATOM 831 C CA . SER A 1 102 ? -5.079 5.363 -6.865 1.00 90.69 102 SER A CA 1
ATOM 832 C C . SER A 1 102 ? -5.992 6.277 -7.662 1.00 90.69 102 SER A C 1
ATOM 834 O O . SER A 1 102 ? -5.527 7.113 -8.432 1.00 90.69 102 SER A O 1
ATOM 836 N N . SER A 1 103 ? -7.293 6.163 -7.425 1.00 86.31 103 SER A N 1
ATOM 837 C CA . SER A 1 103 ? -8.259 7.195 -7.806 1.00 86.31 103 SER A CA 1
ATOM 838 C C . SER A 1 103 ? -8.848 7.838 -6.556 1.00 86.31 103 SER A C 1
ATOM 840 O O . SER A 1 103 ? -8.803 7.223 -5.496 1.00 86.31 103 SER A O 1
ATOM 842 N N . GLY A 1 104 ? -9.411 9.039 -6.709 1.00 76.81 104 GLY A N 1
ATOM 843 C CA . GLY A 1 104 ? -10.123 9.787 -5.670 1.00 76.81 104 GLY A CA 1
ATOM 844 C C . GLY A 1 104 ? -9.249 10.389 -4.572 1.00 76.81 104 GLY A C 1
ATOM 845 O O . GLY A 1 104 ? -8.066 10.090 -4.454 1.00 76.81 104 GLY A O 1
ATOM 846 N N . ASN A 1 105 ? -9.870 11.243 -3.755 1.00 75.50 105 ASN A N 1
ATOM 847 C CA . ASN A 1 105 ? -9.254 11.862 -2.586 1.00 75.50 105 ASN A CA 1
ATOM 848 C C . ASN A 1 105 ? -10.092 11.563 -1.337 1.00 75.50 105 ASN A C 1
ATOM 850 O O . ASN A 1 105 ? -11.157 12.147 -1.163 1.00 75.50 105 ASN A O 1
ATOM 854 N N . CYS A 1 106 ? -9.598 10.692 -0.456 1.00 75.44 106 CYS A N 1
ATOM 855 C CA . CYS A 1 106 ? -10.296 10.321 0.783 1.00 75.44 106 CYS A CA 1
ATOM 856 C C . CYS A 1 106 ? -10.381 11.445 1.828 1.00 75.44 106 CYS A C 1
ATOM 858 O O . CYS A 1 106 ? -11.084 11.309 2.828 1.00 75.44 106 CYS A O 1
ATOM 860 N N . GLU A 1 107 ? -9.655 12.542 1.638 1.00 70.75 107 GLU A N 1
ATOM 861 C CA . GLU A 1 107 ? -9.687 13.703 2.527 1.00 70.75 107 GLU A CA 1
ATOM 862 C C . GLU A 1 107 ? -10.752 14.721 2.112 1.00 70.75 107 GLU A C 1
ATOM 864 O O . GLU A 1 107 ? -11.033 15.643 2.880 1.00 70.75 107 GLU A O 1
ATOM 869 N N . ASP A 1 108 ? -11.362 14.560 0.932 1.00 65.81 108 ASP A N 1
ATOM 870 C CA . ASP A 1 108 ? -12.415 15.456 0.468 1.00 65.81 108 ASP A CA 1
ATOM 871 C C . ASP A 1 108 ? -13.689 15.260 1.317 1.00 65.81 108 ASP A C 1
ATOM 873 O O . ASP A 1 108 ? -14.292 14.181 1.293 1.00 65.81 108 ASP A O 1
ATOM 877 N N . PRO A 1 109 ? -14.138 16.287 2.067 1.00 54.56 109 PRO A N 1
ATOM 878 C CA . PRO A 1 109 ? -15.353 16.209 2.874 1.00 54.56 109 PRO A CA 1
ATOM 879 C C . PRO A 1 109 ? -16.628 16.005 2.038 1.00 54.56 109 PRO A C 1
ATOM 881 O O . PRO A 1 109 ? -17.673 15.709 2.618 1.00 54.56 109 PRO A O 1
ATOM 884 N N . ALA A 1 110 ? -16.563 16.174 0.711 1.00 52.78 110 ALA A N 1
ATOM 885 C CA . ALA A 1 110 ? -17.661 15.900 -0.212 1.00 52.78 110 ALA A CA 1
ATOM 886 C C . ALA A 1 110 ? -17.810 14.411 -0.576 1.00 52.78 110 ALA A C 1
ATOM 888 O O . ALA A 1 110 ? -18.826 14.044 -1.171 1.00 52.78 110 ALA A O 1
ATOM 889 N N . LEU A 1 111 ? -16.844 13.546 -0.230 1.00 55.12 111 LEU A N 1
ATOM 890 C CA . LEU A 1 111 ? -17.018 12.102 -0.380 1.00 55.12 111 LEU A CA 1
ATOM 891 C C . LEU A 1 111 ? -18.007 11.594 0.672 1.00 55.12 111 LEU A C 1
ATOM 893 O O . LEU A 1 111 ? -17.669 11.307 1.820 1.00 55.12 111 LEU A O 1
ATOM 897 N N . GLU A 1 112 ? -19.267 11.500 0.257 1.00 47.25 112 GLU A N 1
ATOM 898 C CA . GLU A 1 112 ? -20.335 10.902 1.043 1.00 47.25 112 GLU A CA 1
ATOM 899 C C . GLU A 1 112 ? -20.003 9.435 1.345 1.00 47.25 112 GLU A C 1
ATOM 901 O O . GLU A 1 112 ? -19.814 8.609 0.447 1.00 47.25 112 GLU A O 1
ATOM 906 N N . TYR A 1 113 ? -20.006 9.081 2.631 1.00 49.12 113 TYR A N 1
ATOM 907 C CA . TYR A 1 113 ? -20.217 7.699 3.037 1.00 49.12 113 TYR A CA 1
ATOM 908 C C . TYR A 1 113 ? -21.617 7.309 2.565 1.00 49.12 113 TYR A C 1
ATOM 910 O O . TYR A 1 113 ? -22.619 7.598 3.223 1.00 49.12 113 TYR A O 1
ATOM 918 N N . THR A 1 114 ? -21.700 6.727 1.371 1.00 48.34 114 THR A N 1
ATOM 919 C CA . THR A 1 114 ? -22.979 6.297 0.811 1.00 48.34 114 THR A CA 1
ATOM 920 C C . THR A 1 114 ? -23.673 5.364 1.805 1.00 48.34 114 THR A C 1
ATOM 922 O O . THR A 1 114 ? -23.032 4.534 2.454 1.00 48.34 114 THR A O 1
ATOM 925 N N . LEU A 1 115 ? -25.003 5.470 1.920 1.00 42.94 115 LEU A N 1
ATOM 926 C CA . LEU A 1 115 ? -25.855 4.669 2.822 1.00 42.94 115 LEU A CA 1
ATOM 927 C C . LEU A 1 115 ? -25.676 3.137 2.667 1.00 42.94 115 LEU A C 1
ATOM 929 O O . LEU A 1 115 ? -26.205 2.362 3.460 1.00 42.94 115 LEU A O 1
ATOM 933 N N . THR A 1 116 ? -24.921 2.695 1.657 1.00 45.62 116 THR A N 1
ATOM 934 C CA . THR A 1 116 ? -24.502 1.315 1.385 1.00 45.62 116 THR A CA 1
ATOM 935 C C . THR A 1 116 ? -23.239 0.856 2.127 1.00 45.62 116 THR A C 1
ATOM 937 O O . THR A 1 116 ? -22.868 -0.315 2.008 1.00 45.62 116 THR A O 1
ATOM 940 N N . GLY A 1 117 ? -22.580 1.727 2.898 1.00 52.94 117 GLY A N 1
ATOM 941 C CA . GLY A 1 117 ? -21.420 1.369 3.721 1.00 52.94 117 GLY A CA 1
ATOM 942 C C . GLY A 1 117 ? -20.106 1.217 2.949 1.00 52.94 117 GLY A C 1
ATOM 943 O O . GLY A 1 117 ? -19.280 0.381 3.309 1.00 52.94 117 GLY A O 1
ATOM 944 N N . ALA A 1 118 ? -19.937 1.968 1.859 1.00 51.81 118 ALA A N 1
ATOM 945 C CA . ALA A 1 118 ? -18.730 1.964 1.036 1.00 51.81 118 ALA A CA 1
ATOM 946 C C . ALA A 1 118 ? -18.270 3.403 0.785 1.00 51.81 118 ALA A C 1
ATOM 948 O O . ALA A 1 118 ? -19.092 4.280 0.499 1.00 51.81 118 ALA A O 1
ATOM 949 N N . TRP A 1 119 ? -16.960 3.637 0.879 1.00 54.84 119 TRP A N 1
ATOM 950 C CA . TRP A 1 119 ? -16.360 4.905 0.472 1.00 54.84 119 TRP A CA 1
ATOM 951 C C . TRP A 1 119 ? -16.420 4.977 -1.050 1.00 54.84 119 TRP A C 1
ATOM 953 O O . TRP A 1 119 ? -15.714 4.245 -1.740 1.00 54.84 119 TRP A O 1
ATOM 963 N N . SER A 1 120 ? -17.309 5.810 -1.590 1.00 56.34 120 SER A N 1
ATOM 964 C CA . SER A 1 120 ? -17.324 6.062 -3.026 1.00 56.34 120 SER A CA 1
ATOM 965 C C . SER A 1 120 ? -16.214 7.051 -3.339 1.00 56.34 120 SER A C 1
ATOM 967 O O . SER A 1 120 ? -16.246 8.166 -2.835 1.00 56.34 120 SER A O 1
ATOM 969 N N . GLY A 1 121 ? -15.250 6.663 -4.167 1.00 64.94 121 GLY A N 1
ATOM 970 C CA . GLY A 1 121 ? -14.328 7.608 -4.794 1.00 64.94 121 GLY A CA 1
ATOM 971 C C . GLY A 1 121 ? -12.866 7.219 -4.682 1.00 64.94 121 GLY A C 1
ATOM 972 O O . GLY A 1 121 ? -12.185 7.285 -5.699 1.00 64.94 121 GLY A O 1
ATOM 973 N N . CYS A 1 122 ? -12.394 6.785 -3.506 1.00 81.44 122 CYS A N 1
ATOM 974 C CA . CYS A 1 122 ? -10.971 6.525 -3.297 1.00 81.44 122 CYS A CA 1
ATOM 975 C C . CYS A 1 122 ? -10.599 5.058 -3.089 1.00 81.44 122 CYS A C 1
ATOM 977 O O . CYS A 1 122 ? -11.052 4.385 -2.162 1.00 81.44 122 CYS A O 1
ATOM 979 N N . SER A 1 123 ? -9.783 4.561 -4.018 1.00 87.75 123 SER A N 1
ATOM 980 C CA . SER A 1 123 ? -9.446 3.150 -4.128 1.00 87.75 123 SER A CA 1
ATOM 981 C C . SER A 1 123 ? -8.156 2.934 -4.916 1.00 87.75 123 SER A C 1
ATOM 983 O O . SER A 1 123 ? -7.709 3.819 -5.650 1.00 87.75 123 SER A O 1
ATOM 985 N N . LEU A 1 124 ? -7.560 1.753 -4.755 1.00 91.06 124 LEU A N 1
ATOM 986 C CA . LEU A 1 124 ? -6.388 1.316 -5.508 1.00 91.06 124 LEU A CA 1
ATOM 987 C C . LEU A 1 124 ? -6.836 0.446 -6.680 1.00 91.06 124 LEU A C 1
ATOM 989 O O . LEU A 1 124 ? -7.492 -0.580 -6.486 1.00 91.06 124 LEU A O 1
ATOM 993 N N . TYR A 1 125 ? -6.417 0.823 -7.880 1.00 92.62 125 TYR A N 1
ATOM 994 C CA . TYR A 1 125 ? -6.746 0.121 -9.107 1.00 92.62 125 TYR A CA 1
ATOM 995 C C . TYR A 1 125 ? -5.508 -0.461 -9.768 1.00 92.62 125 TYR A C 1
ATOM 997 O O . TYR A 1 125 ? -4.397 0.064 -9.654 1.00 92.62 125 TYR A O 1
ATOM 1005 N N . MET A 1 126 ? -5.745 -1.533 -10.510 1.00 94.00 126 MET A N 1
ATOM 1006 C CA . MET A 1 126 ? -4.804 -2.114 -11.446 1.00 94.00 126 MET A CA 1
ATOM 1007 C C . MET A 1 126 ? -5.438 -2.169 -12.830 1.00 94.00 126 MET A C 1
ATOM 1009 O O . MET A 1 126 ? -6.558 -2.660 -12.967 1.00 94.00 126 MET A O 1
ATOM 1013 N N . ILE A 1 127 ? -4.727 -1.718 -13.859 1.00 94.00 127 ILE A N 1
ATOM 1014 C CA . ILE A 1 127 ? -5.095 -1.988 -15.251 1.00 94.00 127 ILE A CA 1
ATOM 1015 C C . ILE A 1 127 ? -4.210 -3.110 -15.773 1.00 94.00 127 ILE A C 1
ATOM 1017 O O . ILE A 1 127 ? -2.989 -3.032 -15.693 1.00 94.00 127 ILE A O 1
ATOM 1021 N N . THR A 1 128 ? -4.834 -4.148 -16.319 1.00 91.69 128 THR A N 1
ATOM 1022 C CA . THR A 1 128 ? -4.162 -5.246 -17.023 1.00 91.69 128 THR A CA 1
ATOM 1023 C C . THR A 1 128 ? -5.030 -5.673 -18.197 1.00 91.69 128 THR A C 1
ATOM 1025 O O . THR A 1 128 ? -6.237 -5.849 -18.031 1.00 91.69 128 THR A O 1
ATOM 1028 N N . ASN A 1 129 ? -4.444 -5.834 -19.386 1.00 85.75 129 ASN A N 1
ATOM 1029 C CA . ASN A 1 129 ? -5.166 -6.282 -20.587 1.00 85.75 129 ASN A CA 1
ATOM 1030 C C . ASN A 1 129 ? -6.484 -5.504 -20.828 1.00 85.75 129 ASN A C 1
ATOM 1032 O O . ASN A 1 129 ? -7.542 -6.110 -21.013 1.00 85.75 129 ASN A O 1
ATOM 1036 N N . ASP A 1 130 ? -6.428 -4.170 -20.727 1.00 82.62 130 ASP A N 1
ATOM 1037 C CA . ASP A 1 130 ? -7.564 -3.236 -20.855 1.00 82.62 130 ASP A CA 1
ATOM 1038 C C . ASP A 1 130 ? -8.711 -3.430 -19.845 1.00 82.62 130 ASP A C 1
ATOM 1040 O O . ASP A 1 130 ? -9.822 -2.928 -20.030 1.00 82.62 130 ASP A O 1
ATOM 1044 N N . ARG A 1 131 ? -8.459 -4.144 -18.743 1.00 89.81 131 ARG A N 1
ATOM 1045 C CA . ARG A 1 131 ? -9.402 -4.302 -17.633 1.00 89.81 131 ARG A CA 1
ATOM 1046 C C . ARG A 1 131 ? -8.910 -3.555 -16.410 1.00 89.81 131 ARG A C 1
ATOM 1048 O O . ARG A 1 131 ? -7.798 -3.791 -15.949 1.00 89.81 131 ARG A O 1
ATOM 1055 N N . THR A 1 132 ? -9.784 -2.728 -15.850 1.00 90.94 132 THR A N 1
ATOM 1056 C CA . THR A 1 132 ? -9.574 -2.084 -14.553 1.00 90.94 132 THR A CA 1
ATOM 1057 C C . THR A 1 132 ? -10.093 -2.993 -13.446 1.00 90.94 132 THR A C 1
ATOM 1059 O O . THR A 1 132 ? -11.264 -3.375 -13.443 1.00 90.94 132 THR A O 1
ATOM 1062 N N . ILE A 1 133 ? -9.220 -3.342 -12.509 1.00 90.69 133 ILE A N 1
ATOM 1063 C CA . ILE A 1 133 ? -9.507 -4.194 -11.357 1.00 90.69 133 ILE A CA 1
ATOM 1064 C C . ILE A 1 133 ? -9.294 -3.364 -10.096 1.00 90.69 133 ILE A C 1
ATOM 1066 O O . ILE A 1 133 ? -8.228 -2.785 -9.902 1.00 90.69 133 ILE A O 1
ATOM 1070 N N . GLU A 1 134 ? -10.307 -3.312 -9.239 1.00 90.19 134 GLU A N 1
ATOM 1071 C CA . GLU A 1 134 ? -10.194 -2.728 -7.906 1.00 90.19 134 GLU A CA 1
ATOM 1072 C C . GLU A 1 134 ? -9.481 -3.714 -6.969 1.00 90.19 134 GLU A C 1
ATOM 1074 O O . GLU A 1 134 ? -9.860 -4.885 -6.890 1.00 90.19 134 GLU A O 1
ATOM 1079 N N . LEU A 1 135 ? -8.427 -3.262 -6.288 1.00 89.44 135 LEU A N 1
ATOM 1080 C CA . LEU A 1 135 ? -7.550 -4.118 -5.479 1.00 89.44 135 LEU A CA 1
ATOM 1081 C C . LEU A 1 135 ? -7.882 -4.128 -3.986 1.00 89.44 135 LEU A C 1
ATOM 1083 O O . LEU A 1 135 ? -7.261 -4.876 -3.231 1.00 89.44 135 LEU A O 1
ATOM 1087 N N . ILE A 1 136 ? -8.829 -3.299 -3.550 1.00 86.00 136 ILE A N 1
ATOM 1088 C CA . ILE A 1 136 ? -9.220 -3.191 -2.145 1.00 86.00 136 ILE A CA 1
ATOM 1089 C C . ILE A 1 136 ? -10.690 -3.515 -1.947 1.00 86.00 136 ILE A C 1
ATOM 1091 O O . ILE A 1 136 ? -11.499 -3.451 -2.869 1.00 86.00 136 ILE A O 1
ATOM 1095 N N . ASN A 1 137 ? -11.042 -3.825 -0.703 1.00 83.38 137 ASN A N 1
ATOM 1096 C CA . ASN A 1 137 ? -12.429 -3.890 -0.287 1.00 83.38 137 ASN A CA 1
ATOM 1097 C C . ASN A 1 137 ? -12.872 -2.525 0.278 1.00 83.38 137 ASN A C 1
ATOM 1099 O O . ASN A 1 137 ? -12.542 -2.228 1.433 1.00 83.38 137 ASN A O 1
ATOM 1103 N N . PRO A 1 138 ? -13.683 -1.734 -0.455 1.00 74.81 138 PRO A N 1
ATOM 1104 C CA . PRO A 1 138 ? -14.088 -0.387 -0.038 1.00 74.81 138 PRO A CA 1
ATOM 1105 C C . PRO A 1 138 ? -14.976 -0.366 1.219 1.00 74.81 138 PRO A C 1
ATOM 1107 O O . PRO A 1 138 ? -15.248 0.699 1.773 1.00 74.81 138 PRO A O 1
ATOM 1110 N N . LYS A 1 139 ? -15.437 -1.535 1.693 1.00 76.88 139 LYS A N 1
ATOM 1111 C CA . LYS A 1 139 ? -16.160 -1.682 2.969 1.00 76.88 139 LYS A CA 1
ATOM 1112 C C . LYS A 1 139 ? -15.242 -1.842 4.180 1.00 76.88 139 LYS A C 1
ATOM 1114 O O . LYS A 1 139 ? -15.730 -1.821 5.306 1.00 76.88 139 LYS A O 1
ATOM 1119 N N . LYS A 1 140 ? -13.944 -2.070 3.968 1.00 79.19 140 LYS A N 1
ATOM 1120 C CA . LYS A 1 140 ? -12.963 -2.317 5.037 1.00 79.19 140 LYS A CA 1
ATOM 1121 C C . LYS A 1 140 ? -11.848 -1.287 5.074 1.00 79.19 140 LYS A C 1
ATOM 1123 O O . LYS A 1 140 ? -11.392 -0.930 6.155 1.00 79.19 140 LYS A O 1
ATOM 1128 N N . ILE A 1 141 ? -11.398 -0.841 3.908 1.00 83.75 141 ILE A N 1
ATOM 1129 C CA . ILE A 1 141 ? -10.306 0.114 3.776 1.00 83.75 141 ILE A CA 1
ATOM 1130 C C . ILE A 1 141 ? -10.557 0.998 2.558 1.00 83.75 141 ILE A C 1
ATOM 1132 O O . ILE A 1 141 ? -11.061 0.524 1.541 1.00 83.75 141 ILE A O 1
ATOM 1136 N N . ALA A 1 142 ? -10.180 2.265 2.662 1.00 85.62 142 ALA A N 1
ATOM 1137 C CA . ALA A 1 142 ? -10.040 3.164 1.525 1.00 85.62 142 ALA A CA 1
ATOM 1138 C C . ALA A 1 142 ? -8.580 3.625 1.433 1.00 85.62 142 ALA A C 1
ATOM 1140 O O . ALA A 1 142 ? -7.903 3.764 2.457 1.00 85.62 142 ALA A O 1
ATOM 1141 N N . ILE A 1 143 ? -8.080 3.822 0.214 1.00 86.81 143 ILE A N 1
ATOM 1142 C CA . ILE A 1 143 ? -6.693 4.224 -0.045 1.00 86.81 143 ILE A CA 1
ATOM 1143 C C . ILE A 1 143 ? -6.694 5.501 -0.883 1.00 86.81 143 ILE A C 1
ATOM 1145 O O . ILE A 1 143 ? -7.384 5.564 -1.898 1.00 86.81 143 ILE A O 1
ATOM 1149 N N . SER A 1 144 ? -5.897 6.486 -0.468 1.00 85.81 144 SER A N 1
ATOM 1150 C CA . SER A 1 144 ? -5.691 7.759 -1.173 1.00 85.81 144 SER A CA 1
ATOM 1151 C C . SER A 1 144 ? -4.207 8.072 -1.316 1.00 85.81 144 SER A C 1
ATOM 1153 O O . SER A 1 144 ? -3.379 7.557 -0.554 1.00 85.81 144 SER A O 1
ATOM 1155 N N . ASP A 1 145 ? -3.907 8.973 -2.250 1.00 86.06 145 ASP A N 1
ATOM 1156 C CA . ASP A 1 145 ? -2.595 9.596 -2.446 1.00 86.06 145 ASP A CA 1
ATOM 1157 C C . ASP A 1 145 ? -1.475 8.559 -2.586 1.00 86.06 145 ASP A C 1
ATOM 1159 O O . ASP A 1 145 ? -0.450 8.622 -1.899 1.00 86.06 145 ASP A O 1
ATOM 1163 N N . VAL A 1 146 ? -1.695 7.549 -3.432 1.00 91.38 146 VAL A N 1
ATOM 1164 C CA . VAL A 1 146 ? -0.681 6.525 -3.671 1.00 91.38 146 VAL A CA 1
ATOM 1165 C C . VAL A 1 146 ? 0.453 7.131 -4.483 1.00 91.38 146 VAL A C 1
ATOM 1167 O O . VAL A 1 146 ? 0.270 7.588 -5.606 1.00 91.38 146 VAL A O 1
ATOM 1170 N N . LEU A 1 147 ? 1.649 7.070 -3.914 1.00 93.12 147 LEU A N 1
ATOM 1171 C CA . LEU A 1 147 ? 2.898 7.447 -4.546 1.00 93.12 147 LEU A CA 1
ATOM 1172 C C . LEU A 1 147 ? 3.810 6.230 -4.622 1.00 93.12 147 LEU A C 1
ATOM 1174 O O . LEU A 1 147 ? 4.038 5.524 -3.637 1.00 93.12 147 LEU A O 1
ATOM 1178 N N . PHE A 1 148 ? 4.391 6.018 -5.790 1.00 92.25 148 PHE A N 1
ATOM 1179 C CA . PHE A 1 148 ? 5.407 5.016 -6.037 1.00 92.25 148 PHE A CA 1
ATOM 1180 C C . PHE A 1 148 ? 6.755 5.705 -6.162 1.00 92.25 148 PHE A C 1
ATOM 1182 O O . PHE A 1 148 ? 6.966 6.536 -7.042 1.00 92.25 148 PHE A O 1
ATOM 1189 N N . LYS A 1 149 ? 7.683 5.347 -5.280 1.00 90.69 149 LYS A N 1
ATOM 1190 C CA . LYS A 1 149 ? 9.084 5.728 -5.398 1.00 90.69 149 LYS A CA 1
ATOM 1191 C C . LYS A 1 149 ? 9.856 4.582 -6.033 1.00 90.69 149 LYS A C 1
ATOM 1193 O O . LYS A 1 149 ? 10.073 3.562 -5.379 1.00 90.69 149 LYS A O 1
ATOM 1198 N N . ILE A 1 150 ? 10.276 4.753 -7.276 1.00 86.31 150 ILE A N 1
ATOM 1199 C CA . ILE A 1 150 ? 11.087 3.780 -8.003 1.00 86.31 150 ILE A CA 1
ATOM 1200 C C . ILE A 1 150 ? 12.513 3.804 -7.441 1.00 86.31 150 ILE A C 1
ATOM 1202 O O . ILE A 1 150 ? 13.093 4.866 -7.213 1.00 86.31 150 ILE A O 1
ATOM 1206 N N . ILE A 1 151 ? 13.075 2.629 -7.167 1.00 79.06 151 ILE A N 1
ATOM 1207 C CA . ILE A 1 151 ? 14.419 2.469 -6.613 1.00 79.06 151 ILE A CA 1
ATOM 1208 C C . ILE A 1 151 ? 15.250 1.688 -7.636 1.00 79.06 151 ILE A C 1
ATOM 1210 O O . ILE A 1 151 ? 15.119 0.464 -7.722 1.00 79.06 151 ILE A O 1
ATOM 1214 N N . PRO A 1 152 ? 16.112 2.363 -8.414 1.00 65.12 152 PRO A N 1
ATOM 1215 C CA . PRO A 1 152 ? 17.018 1.669 -9.317 1.00 65.12 152 PRO A CA 1
ATOM 1216 C C . PRO A 1 152 ? 18.039 0.878 -8.485 1.00 65.12 152 PRO A C 1
ATOM 1218 O O . PRO A 1 152 ? 18.873 1.465 -7.797 1.00 65.12 152 PRO A O 1
ATOM 1221 N N . PHE A 1 153 ? 17.954 -0.454 -8.505 1.00 56.69 153 PHE A N 1
ATOM 1222 C CA . PHE A 1 153 ? 18.881 -1.348 -7.804 1.00 56.69 153 PHE A CA 1
ATOM 1223 C C . PHE A 1 153 ? 19.665 -2.170 -8.820 1.00 56.69 153 PHE A C 1
ATOM 1225 O O . PHE A 1 153 ? 19.108 -3.066 -9.443 1.00 56.69 153 PHE A O 1
ATOM 1232 N N . ALA A 1 154 ? 20.958 -1.891 -8.979 1.00 54.50 154 ALA A N 1
ATOM 1233 C CA . ALA A 1 154 ? 21.848 -2.761 -9.742 1.00 54.50 154 ALA A CA 1
ATOM 1234 C C . ALA A 1 154 ? 22.415 -3.862 -8.832 1.00 54.50 154 ALA A C 1
ATOM 1236 O O . ALA A 1 154 ? 22.804 -3.603 -7.688 1.00 54.50 154 ALA A O 1
ATOM 1237 N N . SER A 1 155 ? 22.467 -5.101 -9.325 1.00 49.94 155 SER A N 1
ATOM 1238 C CA . SER A 1 155 ? 23.118 -6.200 -8.606 1.00 49.94 155 SER A CA 1
ATOM 1239 C C . SER A 1 155 ? 24.646 -6.045 -8.651 1.00 49.94 155 SER A C 1
ATOM 1241 O O . SER A 1 155 ? 25.203 -5.464 -9.584 1.00 49.94 155 SER A O 1
ATOM 1243 N N . GLN A 1 156 ? 25.366 -6.581 -7.658 1.00 46.25 156 GLN A N 1
ATOM 1244 C CA . GLN A 1 156 ? 26.836 -6.495 -7.605 1.00 46.25 156 GLN A CA 1
ATOM 1245 C C . GLN A 1 156 ? 27.502 -7.081 -8.867 1.00 46.25 156 GLN A C 1
ATOM 1247 O O . GLN A 1 156 ? 28.524 -6.575 -9.320 1.00 46.25 156 GLN A O 1
ATOM 1252 N N . GLN A 1 157 ? 26.890 -8.098 -9.481 1.00 49.31 157 GLN A N 1
ATOM 1253 C CA . GLN A 1 157 ? 27.346 -8.707 -10.732 1.00 49.31 157 GLN A CA 1
ATOM 1254 C C . GLN A 1 157 ? 27.164 -7.773 -11.945 1.00 49.31 157 GLN A C 1
ATOM 1256 O O . GLN A 1 157 ? 28.006 -7.767 -12.841 1.00 49.31 157 GLN A O 1
ATOM 1261 N N . GLN A 1 158 ? 26.099 -6.961 -11.968 1.00 50.84 158 GLN A N 1
ATOM 1262 C CA . GLN A 1 158 ? 25.827 -5.974 -13.024 1.00 50.84 158 GLN A CA 1
ATOM 1263 C C . GLN A 1 158 ? 26.800 -4.796 -12.971 1.00 50.84 158 GLN A C 1
ATOM 1265 O O . GLN A 1 158 ? 27.264 -4.357 -14.017 1.00 50.84 158 GLN A O 1
ATOM 1270 N N . TYR A 1 159 ? 27.198 -4.354 -11.773 1.00 48.66 159 TYR A N 1
ATOM 1271 C CA . TYR A 1 159 ? 28.276 -3.367 -11.613 1.00 48.66 159 TYR A CA 1
ATOM 1272 C C . TYR A 1 159 ? 29.628 -3.856 -12.153 1.00 48.66 159 TYR A C 1
ATOM 1274 O O . TYR A 1 159 ? 30.445 -3.047 -12.576 1.00 48.66 159 TYR A O 1
ATOM 1282 N N . LEU A 1 160 ? 29.874 -5.170 -12.121 1.00 47.31 160 LEU A N 1
ATOM 1283 C CA . LEU A 1 160 ? 31.136 -5.781 -12.552 1.00 47.31 160 LEU A CA 1
ATOM 1284 C C . LEU A 1 160 ? 31.151 -6.176 -14.039 1.00 47.31 160 LEU A C 1
ATOM 1286 O O . LEU A 1 160 ? 32.218 -6.440 -14.582 1.00 47.31 160 LEU A O 1
ATOM 1290 N N . THR A 1 161 ? 29.989 -6.249 -14.695 1.00 49.22 161 THR A N 1
ATOM 1291 C CA . THR A 1 161 ? 29.843 -6.696 -16.098 1.00 49.22 161 THR A CA 1
ATOM 1292 C C . THR A 1 161 ? 29.369 -5.593 -17.050 1.00 49.22 161 THR A C 1
ATOM 1294 O O . THR A 1 161 ? 29.327 -5.809 -18.261 1.00 49.22 161 THR A O 1
ATOM 1297 N N . SER A 1 162 ? 29.073 -4.390 -16.544 1.00 52.59 162 SER A N 1
ATOM 1298 C CA . SER A 1 162 ? 28.585 -3.232 -17.311 1.00 52.59 162 SER A CA 1
ATOM 1299 C C . SER A 1 162 ? 29.600 -2.603 -18.279 1.00 52.59 162 SER A C 1
ATOM 1301 O O . SER A 1 162 ? 29.267 -1.633 -18.959 1.00 52.59 162 SER A O 1
ATOM 1303 N N . ASP A 1 163 ? 30.809 -3.153 -18.394 1.00 48.47 163 ASP A N 1
ATOM 1304 C CA . ASP A 1 163 ? 31.943 -2.522 -19.083 1.00 48.47 163 ASP A CA 1
ATOM 1305 C C . ASP A 1 163 ? 31.840 -2.452 -20.619 1.00 48.47 163 ASP A C 1
ATOM 1307 O O . ASP A 1 163 ? 32.672 -1.809 -21.251 1.00 48.47 163 ASP A O 1
ATOM 1311 N N . THR A 1 164 ? 30.838 -3.065 -21.266 1.00 50.12 164 THR A N 1
ATOM 1312 C CA . THR A 1 164 ? 30.740 -3.008 -22.747 1.00 50.12 164 THR A CA 1
ATOM 1313 C C . THR A 1 164 ? 29.349 -2.785 -23.347 1.00 50.12 164 THR A C 1
ATOM 1315 O O . THR A 1 164 ? 29.274 -2.376 -24.503 1.00 50.12 164 THR A O 1
ATOM 1318 N N . LEU A 1 165 ? 28.252 -2.957 -22.598 1.00 46.91 165 LEU A N 1
ATOM 1319 C CA . LEU A 1 165 ? 26.881 -2.727 -23.102 1.00 46.91 165 LEU A CA 1
ATOM 1320 C C . LEU A 1 165 ? 26.202 -1.466 -22.540 1.00 46.91 165 LEU A C 1
ATOM 1322 O O . LEU A 1 165 ? 25.236 -0.999 -23.129 1.00 46.91 165 LEU A O 1
ATOM 1326 N N . CYS A 1 166 ? 26.730 -0.868 -21.465 1.00 51.53 166 CYS A N 1
ATOM 1327 C CA . CYS A 1 166 ? 26.147 0.323 -20.822 1.00 51.53 166 CYS A CA 1
ATOM 1328 C C . CYS A 1 166 ? 26.972 1.607 -21.068 1.00 51.53 166 CYS A C 1
ATOM 1330 O O . CYS A 1 166 ? 26.746 2.633 -20.433 1.00 51.53 166 CYS A O 1
ATOM 1332 N N . ALA A 1 167 ? 27.928 1.569 -22.007 1.00 45.12 167 ALA A N 1
ATOM 1333 C CA . ALA A 1 167 ? 28.841 2.674 -22.327 1.00 45.12 167 ALA A CA 1
ATOM 1334 C C . ALA A 1 167 ? 28.207 3.804 -23.169 1.00 45.12 167 ALA A C 1
ATOM 1336 O O . ALA A 1 167 ? 28.858 4.807 -23.457 1.00 45.12 167 ALA A O 1
ATOM 1337 N N . THR A 1 168 ? 26.940 3.666 -23.568 1.00 45.34 168 THR A N 1
ATOM 1338 C CA . THR A 1 168 ? 26.196 4.678 -24.331 1.00 45.34 168 THR A CA 1
ATOM 1339 C C . THR A 1 168 ? 24.959 5.129 -23.555 1.00 45.34 168 THR A C 1
ATOM 1341 O O . THR A 1 168 ? 23.845 4.687 -23.788 1.00 45.34 168 THR A O 1
ATOM 1344 N N . GLY A 1 169 ? 25.178 6.032 -22.601 1.00 43.25 169 GLY A N 1
ATOM 1345 C CA . GLY A 1 169 ? 24.201 7.049 -22.198 1.00 43.25 169 GLY A CA 1
ATOM 1346 C C . GLY A 1 169 ? 23.051 6.663 -21.266 1.00 43.25 169 GLY A C 1
ATOM 1347 O O . GLY A 1 169 ? 22.535 7.573 -20.629 1.00 43.25 169 GLY A O 1
ATOM 1348 N N . ASP A 1 170 ? 22.674 5.389 -21.122 1.00 49.16 170 ASP A N 1
ATOM 1349 C CA . ASP A 1 170 ? 21.441 5.051 -20.390 1.00 49.16 170 ASP A CA 1
ATOM 1350 C C . ASP A 1 170 ? 21.598 3.883 -19.405 1.00 49.16 170 ASP A C 1
ATOM 1352 O O . ASP A 1 170 ? 21.101 2.769 -19.575 1.00 49.16 170 ASP A O 1
ATOM 1356 N N . TYR A 1 171 ? 22.343 4.153 -18.330 1.00 50.12 171 TYR A N 1
ATOM 1357 C CA . TYR A 1 171 ? 22.689 3.182 -17.284 1.00 50.12 171 TYR A CA 1
ATOM 1358 C C . TYR A 1 171 ? 21.462 2.569 -16.584 1.00 50.12 171 TYR A C 1
ATOM 1360 O O . TYR A 1 171 ? 21.566 1.510 -15.971 1.00 50.12 171 TYR A O 1
ATOM 1368 N N . LEU A 1 172 ? 20.305 3.229 -16.670 1.00 50.12 172 LEU A N 1
ATOM 1369 C CA . LEU A 1 172 ? 19.056 2.834 -16.022 1.00 50.12 172 LEU A CA 1
ATOM 1370 C C . LEU A 1 172 ? 18.328 1.694 -16.732 1.00 50.12 172 LEU A C 1
ATOM 1372 O O . LEU A 1 172 ? 17.735 0.854 -16.060 1.00 50.12 172 LEU A O 1
ATOM 1376 N N . HIS A 1 173 ? 18.440 1.603 -18.058 1.00 48.84 173 HIS A N 1
ATOM 1377 C CA . HIS A 1 173 ? 17.874 0.493 -18.830 1.00 48.84 173 HIS A CA 1
ATOM 1378 C C . HIS A 1 173 ? 18.630 -0.830 -18.629 1.00 48.84 173 HIS A C 1
ATOM 1380 O O . HIS A 1 173 ? 18.068 -1.897 -18.857 1.00 48.84 173 HIS A O 1
ATOM 1386 N N . CYS A 1 174 ? 19.884 -0.775 -18.167 1.00 50.78 174 CYS A N 1
ATOM 1387 C CA . CYS A 1 174 ? 20.703 -1.953 -17.868 1.00 50.78 174 CYS A CA 1
ATOM 1388 C C . CYS A 1 174 ? 20.371 -2.619 -16.513 1.00 50.78 174 CYS A C 1
ATOM 1390 O O . CYS A 1 174 ? 20.931 -3.670 -16.190 1.00 50.78 174 CYS A O 1
ATOM 1392 N N . ILE A 1 175 ? 19.519 -2.002 -15.688 1.00 55.91 175 ILE A N 1
ATOM 1393 C CA . ILE A 1 175 ? 19.246 -2.453 -14.322 1.00 55.91 175 ILE A CA 1
ATOM 1394 C C . ILE A 1 175 ? 18.114 -3.482 -14.343 1.00 55.91 175 ILE A C 1
ATOM 1396 O O . ILE A 1 175 ? 16.949 -3.139 -14.505 1.00 55.91 175 ILE A O 1
ATOM 1400 N N . ASN A 1 176 ? 18.467 -4.752 -14.153 1.00 52.59 176 ASN A N 1
ATOM 1401 C CA . ASN A 1 176 ? 17.542 -5.881 -14.308 1.00 52.59 176 ASN A CA 1
ATOM 1402 C C . ASN A 1 176 ? 16.795 -6.273 -13.011 1.00 52.59 176 ASN A C 1
ATOM 1404 O O . ASN A 1 176 ? 16.130 -7.302 -12.996 1.00 52.59 176 ASN A O 1
ATOM 1408 N N . SER A 1 177 ? 16.910 -5.485 -11.930 1.00 59.28 177 SER A N 1
ATOM 1409 C CA . SER A 1 177 ? 16.284 -5.782 -10.623 1.00 59.28 177 SER A CA 1
ATOM 1410 C C . SER A 1 177 ? 15.781 -4.529 -9.868 1.00 59.28 177 SER A C 1
ATOM 1412 O O . SER A 1 177 ? 16.111 -4.340 -8.691 1.00 59.28 177 SER A O 1
ATOM 1414 N N . PRO A 1 178 ? 15.022 -3.612 -10.495 1.00 62.44 178 PRO A N 1
ATOM 1415 C CA . PRO A 1 178 ? 14.543 -2.425 -9.799 1.00 62.44 178 PRO A CA 1
ATOM 1416 C C . PRO A 1 178 ? 13.469 -2.766 -8.759 1.00 62.44 178 PRO A C 1
ATOM 1418 O O . PRO A 1 178 ? 12.520 -3.502 -9.023 1.00 62.44 178 PRO A O 1
ATOM 1421 N N . GLY A 1 179 ? 13.620 -2.198 -7.565 1.00 79.12 179 GLY A N 1
ATOM 1422 C CA . GLY A 1 179 ? 12.579 -2.204 -6.544 1.00 79.12 179 GLY A CA 1
ATOM 1423 C C . GLY A 1 179 ? 11.734 -0.938 -6.625 1.00 79.12 179 GLY A C 1
ATOM 1424 O O . GLY A 1 179 ? 12.067 0.025 -7.316 1.00 79.12 179 GLY A O 1
ATOM 1425 N N . PHE A 1 180 ? 10.654 -0.889 -5.864 1.00 87.81 180 PHE A N 1
ATOM 1426 C CA . PHE A 1 180 ? 9.917 0.347 -5.642 1.00 87.81 180 PHE A CA 1
ATOM 1427 C C . PHE A 1 180 ? 9.350 0.373 -4.232 1.00 87.81 180 PHE A C 1
ATOM 1429 O O . PHE A 1 180 ? 9.260 -0.636 -3.541 1.00 87.81 180 PHE A O 1
ATOM 1436 N N . ARG A 1 181 ? 8.973 1.556 -3.771 1.00 90.88 181 ARG A N 1
ATOM 1437 C CA . ARG A 1 181 ? 8.254 1.737 -2.518 1.00 90.88 181 ARG A CA 1
ATOM 1438 C C . ARG A 1 181 ? 6.902 2.344 -2.825 1.00 90.88 181 ARG A C 1
ATOM 1440 O O . ARG A 1 181 ? 6.845 3.393 -3.454 1.00 90.88 181 ARG A O 1
ATOM 1447 N N . MET A 1 182 ? 5.845 1.715 -2.341 1.00 93.56 182 MET A N 1
ATOM 1448 C CA . MET A 1 182 ? 4.504 2.280 -2.370 1.00 93.56 182 MET A CA 1
ATOM 1449 C C . MET A 1 182 ? 4.260 3.034 -1.066 1.00 93.56 182 MET A C 1
ATOM 1451 O O . MET A 1 182 ? 4.500 2.499 0.018 1.00 93.56 182 MET A O 1
ATOM 1455 N N . ILE A 1 183 ? 3.807 4.274 -1.172 1.00 93.06 183 ILE A N 1
ATOM 1456 C CA . ILE A 1 183 ? 3.508 5.170 -0.059 1.00 93.06 183 ILE A CA 1
ATOM 1457 C C . ILE A 1 183 ? 2.069 5.622 -0.240 1.00 93.06 183 ILE A C 1
ATOM 1459 O O . ILE A 1 183 ? 1.716 6.058 -1.326 1.00 93.06 183 ILE A O 1
ATOM 1463 N N . PHE A 1 184 ? 1.235 5.499 0.784 1.00 90.56 184 PHE A N 1
ATOM 1464 C CA . PHE A 1 184 ? -0.171 5.884 0.677 1.00 90.56 184 PHE A CA 1
ATOM 1465 C C . PHE A 1 184 ? -0.787 6.170 2.039 1.00 90.56 184 PHE A C 1
ATOM 1467 O O . PHE A 1 184 ? -0.210 5.852 3.088 1.00 90.56 184 PHE A O 1
ATOM 1474 N N . LYS A 1 185 ? -1.983 6.753 2.017 1.00 88.00 185 LYS A N 1
ATOM 1475 C CA . LYS A 1 185 ? -2.823 6.929 3.200 1.00 88.00 185 LYS A CA 1
ATOM 1476 C C . LYS A 1 185 ? -3.950 5.903 3.173 1.00 88.00 185 LYS A C 1
ATOM 1478 O O . LYS A 1 185 ? -4.675 5.797 2.186 1.00 88.00 185 LYS A O 1
ATOM 1483 N N . ALA A 1 186 ? -4.076 5.143 4.255 1.00 86.88 186 ALA A N 1
ATOM 1484 C CA . ALA A 1 186 ? -5.140 4.172 4.470 1.00 86.88 186 ALA A CA 1
ATOM 1485 C C . ALA A 1 186 ? -6.166 4.704 5.472 1.00 86.88 186 ALA A C 1
ATOM 1487 O O . ALA A 1 186 ? -5.797 5.179 6.548 1.00 86.88 186 ALA A O 1
ATOM 1488 N N . TYR A 1 187 ? -7.445 4.551 5.148 1.00 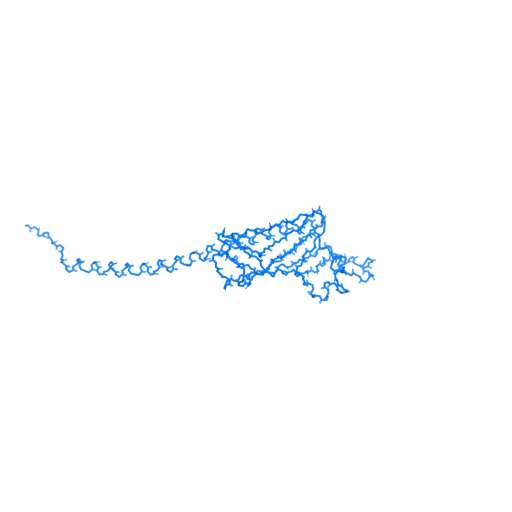80.75 187 TYR A N 1
ATOM 1489 C CA . TYR A 1 187 ? -8.569 4.988 5.971 1.00 80.75 187 TYR A CA 1
ATOM 1490 C C . TYR A 1 187 ? -9.442 3.788 6.326 1.00 80.75 187 TYR A C 1
ATOM 1492 O O . TYR A 1 187 ? -9.673 2.911 5.493 1.00 80.75 187 TYR A O 1
ATOM 1500 N N . SER A 1 188 ? -9.933 3.753 7.565 1.00 78.31 188 SER A N 1
ATOM 1501 C CA . SER A 1 188 ? -10.946 2.785 7.992 1.00 78.31 188 SER A CA 1
ATOM 1502 C C . SER A 1 188 ? -12.327 3.426 7.869 1.00 78.31 188 SER A C 1
ATOM 1504 O O . SER A 1 188 ? -12.527 4.518 8.393 1.00 78.31 188 SER A O 1
ATOM 1506 N N . PRO A 1 189 ? -13.317 2.754 7.264 1.00 68.94 189 PRO A N 1
ATOM 1507 C CA . PRO A 1 189 ? -14.644 3.320 7.073 1.00 68.94 189 PRO A CA 1
ATOM 1508 C C . PRO A 1 189 ? -15.400 3.604 8.368 1.00 68.94 189 PRO A C 1
ATOM 1510 O O . PRO A 1 189 ? -16.296 4.444 8.385 1.00 68.94 189 PRO A O 1
ATOM 1513 N N . ASN A 1 190 ? -15.021 2.935 9.455 1.00 69.75 190 ASN A N 1
ATOM 1514 C CA . ASN A 1 190 ? -15.635 3.108 10.766 1.00 69.75 190 ASN A CA 1
ATOM 1515 C C . ASN A 1 190 ? -15.047 4.289 11.555 1.00 69.75 190 ASN A C 1
ATOM 1517 O O . ASN A 1 190 ? -15.569 4.644 12.613 1.00 69.75 190 ASN A O 1
ATOM 1521 N N . TYR A 1 191 ? -13.980 4.902 11.041 1.00 64.75 191 TYR A N 1
ATOM 1522 C CA . TYR A 1 191 ? -13.390 6.124 11.559 1.00 64.75 191 TYR A CA 1
ATOM 1523 C C . TYR A 1 191 ? -13.506 7.194 10.471 1.00 64.75 191 TYR A C 1
ATOM 1525 O O . TYR A 1 191 ? -12.816 7.143 9.461 1.00 64.75 191 TYR A O 1
ATOM 1533 N N . TRP A 1 192 ? -14.404 8.166 10.663 1.00 53.00 192 TRP A N 1
ATOM 1534 C CA . TRP A 1 192 ? -14.509 9.359 9.807 1.00 53.00 192 TRP A CA 1
ATOM 1535 C C . TRP A 1 192 ? -13.107 9.960 9.552 1.00 53.00 192 TRP A C 1
ATOM 1537 O O . TRP A 1 192 ? -12.237 9.791 10.406 1.00 53.00 192 TRP A O 1
ATOM 1547 N N . THR A 1 193 ? -12.915 10.671 8.429 1.00 53.81 193 THR A N 1
ATOM 1548 C CA . THR A 1 193 ? -11.706 11.333 7.847 1.00 53.81 193 THR A CA 1
ATOM 1549 C C . THR A 1 193 ? -10.607 11.913 8.770 1.00 53.81 193 THR A C 1
ATOM 1551 O O . THR A 1 193 ? -9.575 12.366 8.291 1.00 53.81 193 THR A O 1
ATOM 1554 N N . GLN A 1 194 ? -10.771 11.899 10.089 1.00 56.44 194 GLN A N 1
ATOM 1555 C CA . GLN A 1 194 ? -9.790 12.288 11.098 1.00 56.44 194 GLN A CA 1
ATOM 1556 C C . GLN A 1 194 ? -8.657 11.266 11.308 1.00 56.44 194 GLN A C 1
ATOM 1558 O O . GLN A 1 194 ? -7.681 11.594 11.980 1.00 56.44 194 GLN A O 1
ATOM 1563 N N . TRP A 1 195 ? -8.791 10.026 10.820 1.00 64.12 195 TRP A N 1
ATOM 1564 C CA . TRP A 1 195 ? -7.823 8.949 11.071 1.00 64.12 195 TRP A CA 1
ATOM 1565 C C . TRP A 1 195 ? -7.307 8.349 9.760 1.00 64.12 195 TRP A C 1
ATOM 1567 O O . TRP A 1 195 ? -7.951 7.495 9.153 1.00 64.12 195 TRP A O 1
ATOM 1577 N N . ALA A 1 196 ? -6.112 8.790 9.359 1.00 70.88 196 ALA A N 1
ATOM 1578 C CA . ALA A 1 196 ? -5.345 8.231 8.251 1.00 70.88 196 ALA A CA 1
ATOM 1579 C C . ALA A 1 196 ? -4.114 7.492 8.791 1.00 70.88 196 ALA A C 1
ATOM 1581 O O . ALA A 1 196 ? -3.338 8.042 9.576 1.00 70.88 196 ALA A O 1
ATOM 1582 N N . THR A 1 197 ? -3.908 6.251 8.355 1.00 79.12 197 THR A N 1
ATOM 1583 C CA . THR A 1 197 ? -2.653 5.529 8.591 1.00 79.12 197 THR A CA 1
ATOM 1584 C C . THR A 1 197 ? -1.735 5.755 7.401 1.00 79.12 197 THR A C 1
ATOM 1586 O O . THR A 1 197 ? -2.073 5.387 6.278 1.00 79.12 197 THR A O 1
ATOM 1589 N N . HIS A 1 198 ? -0.565 6.344 7.637 1.00 83.06 198 HIS A N 1
ATOM 1590 C CA . HIS A 1 198 ? 0.469 6.450 6.613 1.00 83.06 198 HIS A CA 1
ATOM 1591 C C . HIS A 1 198 ? 1.183 5.112 6.473 1.00 83.06 198 HIS A C 1
ATOM 1593 O O . HIS A 1 198 ? 1.787 4.612 7.425 1.00 83.06 198 HIS A O 1
ATOM 1599 N N . VAL A 1 199 ? 1.124 4.541 5.278 1.00 85.38 199 VAL A N 1
ATOM 1600 C CA . VAL A 1 199 ? 1.693 3.233 4.975 1.00 85.38 199 VAL A CA 1
ATOM 1601 C C . VAL A 1 199 ? 2.820 3.414 3.969 1.00 85.38 199 VAL A C 1
ATOM 1603 O O . VAL A 1 199 ? 2.709 4.187 3.021 1.00 85.38 199 VAL A O 1
ATOM 1606 N N . SER A 1 200 ? 3.925 2.705 4.186 1.00 89.44 200 SER A N 1
ATOM 1607 C CA . SER A 1 200 ? 5.074 2.686 3.283 1.00 89.44 200 SER A CA 1
ATOM 1608 C C . SER A 1 200 ? 5.584 1.256 3.164 1.00 89.44 200 SER A C 1
ATOM 1610 O O . SER A 1 200 ? 6.161 0.737 4.121 1.00 89.44 200 SER A O 1
ATOM 1612 N N . ILE A 1 201 ? 5.436 0.650 1.989 1.00 86.81 201 ILE A N 1
ATOM 1613 C CA . ILE A 1 201 ? 5.788 -0.752 1.741 1.00 86.81 201 ILE A CA 1
ATOM 1614 C C . ILE A 1 201 ? 6.860 -0.815 0.650 1.00 86.81 201 ILE A C 1
ATOM 1616 O O . ILE A 1 201 ? 6.628 -0.299 -0.445 1.00 86.81 201 ILE A O 1
ATOM 1620 N N . PRO A 1 202 ? 8.042 -1.390 0.928 1.00 86.69 202 PRO A N 1
ATOM 1621 C CA . PRO A 1 202 ? 9.030 -1.673 -0.101 1.00 86.69 202 PRO A CA 1
ATOM 1622 C C . PRO A 1 202 ? 8.696 -2.980 -0.833 1.00 86.69 202 PRO A C 1
ATOM 1624 O O . PRO A 1 202 ? 8.311 -3.964 -0.207 1.00 86.69 202 PRO A O 1
ATOM 1627 N N . PHE A 1 203 ? 8.926 -2.986 -2.139 1.00 82.38 203 PHE A N 1
ATOM 1628 C CA . PHE A 1 203 ? 8.836 -4.134 -3.031 1.00 82.38 203 PHE A CA 1
ATOM 1629 C C . PHE A 1 203 ? 10.176 -4.272 -3.746 1.00 82.38 203 PHE A C 1
ATOM 1631 O O . PHE A 1 203 ? 10.712 -3.296 -4.278 1.00 82.38 203 PHE A O 1
ATOM 1638 N N . GLN A 1 204 ? 10.749 -5.470 -3.719 1.00 71.19 204 GLN A N 1
ATOM 1639 C CA . GLN A 1 204 ? 12.024 -5.761 -4.363 1.00 71.19 204 GLN A CA 1
ATOM 1640 C C . GLN A 1 204 ? 11.980 -7.170 -4.953 1.00 71.19 204 GLN A C 1
ATOM 1642 O O . GLN A 1 204 ? 11.471 -8.091 -4.314 1.00 71.19 204 GLN A O 1
ATOM 1647 N N . GLN A 1 205 ? 12.533 -7.326 -6.156 1.00 59.75 205 GLN A N 1
ATOM 1648 C CA . GLN A 1 205 ? 12.856 -8.633 -6.723 1.00 59.75 205 GLN A CA 1
ATOM 1649 C C . GLN A 1 205 ? 14.167 -9.134 -6.095 1.00 59.75 205 GLN A C 1
ATOM 1651 O O . GLN A 1 205 ? 15.176 -8.428 -6.120 1.00 59.75 205 GLN A O 1
ATOM 1656 N N . PHE A 1 206 ? 14.160 -10.333 -5.509 1.00 49.75 206 PHE A N 1
ATOM 1657 C CA . PHE A 1 206 ? 15.324 -10.932 -4.831 1.00 49.75 206 PHE A CA 1
ATOM 1658 C C . PHE A 1 206 ? 16.175 -11.848 -5.730 1.00 49.75 206 PHE A C 1
ATOM 1660 O O . PHE A 1 206 ? 16.949 -12.650 -5.205 1.00 49.75 206 PHE A O 1
ATOM 1667 N N . PHE A 1 207 ? 16.039 -11.764 -7.054 1.00 44.34 207 PHE A N 1
ATOM 1668 C CA . PHE A 1 207 ? 16.621 -12.745 -7.976 1.00 44.34 207 PHE A CA 1
ATOM 1669 C C . PHE A 1 207 ? 17.578 -12.103 -8.979 1.00 44.34 207 PHE A C 1
ATOM 1671 O O . PHE A 1 207 ? 17.204 -11.069 -9.579 1.00 44.34 207 PHE A O 1
#

Foldseek 3Di:
DDPPPDDDPVNVVVVVVVVVVVVVVVVVVVVVVVVVVVVVVLVVLLVVLVVQLQVVVLVQLQFWDFPQVVQCVVDVCGCVVVQQKDQKTWTAGPQGIKIKHWWADLLPPPQDCPPVQFRPTTFIWMDGPNDIDTSGDRNRKGKDDKMKRKAQDADPVLVVPVPPVVPPDCVSVSRPKIKIKIWIWMDGSVDRSPDTDTDIDIHTHPD